Protein AF-A0A5B6VS62-F1 (afdb_monomer_lite)

pLDDT: mean 78.37, std 16.36, range [40.47, 96.06]

Organism: NCBI:txid47621

Structure (mmCIF, N/CA/C/O backbone):
data_AF-A0A5B6VS62-F1
#
_entry.id   AF-A0A5B6VS62-F1
#
loop_
_atom_site.group_PDB
_atom_site.id
_atom_site.type_symbol
_atom_site.label_atom_id
_atom_site.label_alt_id
_atom_site.label_comp_id
_atom_site.label_asym_id
_atom_site.label_entity_id
_atom_site.label_seq_id
_atom_site.pdbx_PDB_ins_code
_atom_site.Cartn_x
_atom_site.Cartn_y
_atom_site.Cartn_z
_atom_site.occupancy
_atom_site.B_iso_or_equiv
_atom_site.auth_seq_id
_atom_site.auth_comp_id
_atom_site.auth_asym_id
_atom_site.auth_atom_id
_atom_site.pdbx_PDB_model_num
ATOM 1 N N . MET A 1 1 ? 77.957 -66.285 1.173 1.00 51.69 1 MET A N 1
ATOM 2 C CA . MET A 1 1 ? 76.691 -66.814 1.727 1.00 51.69 1 MET A CA 1
ATOM 3 C C . MET A 1 1 ? 76.009 -65.748 2.581 1.00 51.69 1 MET A C 1
ATOM 5 O O . MET A 1 1 ? 76.386 -65.641 3.735 1.00 51.69 1 MET A O 1
ATOM 9 N N . LYS A 1 2 ? 75.060 -64.960 2.041 1.00 50.88 2 LYS A N 1
ATOM 10 C CA . LYS A 1 2 ? 73.976 -64.292 2.801 1.00 50.88 2 LYS A CA 1
ATOM 11 C C . LYS A 1 2 ? 72.772 -64.057 1.873 1.00 50.88 2 LYS A C 1
ATOM 13 O O . LYS A 1 2 ? 72.808 -63.200 1.002 1.00 50.88 2 LYS A O 1
ATOM 18 N N . ASN A 1 3 ? 71.777 -64.921 2.064 1.00 47.53 3 ASN A N 1
ATOM 19 C CA . ASN A 1 3 ? 70.374 -64.919 1.641 1.00 47.53 3 ASN A CA 1
ATOM 20 C C . ASN A 1 3 ? 69.872 -63.740 0.789 1.00 47.53 3 ASN A C 1
ATOM 22 O O . ASN A 1 3 ? 69.332 -62.766 1.314 1.00 47.53 3 ASN A O 1
ATOM 26 N N . VAL A 1 4 ? 69.907 -63.914 -0.534 1.00 54.03 4 VAL A N 1
ATOM 27 C CA . VAL A 1 4 ? 68.944 -63.254 -1.422 1.00 54.03 4 VAL A CA 1
ATOM 28 C C . VAL A 1 4 ? 67.602 -63.934 -1.157 1.00 54.03 4 VAL A C 1
ATOM 30 O O . VAL A 1 4 ? 67.451 -65.121 -1.437 1.00 54.03 4 VAL A O 1
ATOM 33 N N . ARG A 1 5 ? 66.643 -63.224 -0.548 1.00 54.22 5 ARG A N 1
ATOM 34 C CA . ARG A 1 5 ? 65.256 -63.702 -0.454 1.00 54.22 5 ARG A CA 1
ATOM 35 C C . ARG A 1 5 ? 64.691 -63.769 -1.871 1.00 54.22 5 ARG A C 1
ATOM 37 O O . ARG A 1 5 ? 64.194 -62.775 -2.390 1.00 54.22 5 ARG A O 1
ATOM 44 N N . ILE A 1 6 ? 64.823 -64.933 -2.498 1.00 59.00 6 ILE A N 1
ATOM 45 C CA . ILE A 1 6 ? 64.128 -65.266 -3.735 1.00 59.00 6 ILE A CA 1
ATOM 46 C C . ILE A 1 6 ? 62.657 -65.384 -3.340 1.00 59.00 6 ILE A C 1
ATOM 48 O O . ILE A 1 6 ? 62.267 -66.326 -2.651 1.00 59.00 6 ILE A O 1
ATOM 52 N N . TRP A 1 7 ? 61.863 -64.371 -3.681 1.00 54.72 7 TRP A N 1
ATOM 53 C CA . TRP A 1 7 ? 60.415 -64.465 -3.546 1.00 54.72 7 TRP A CA 1
ATOM 54 C C . TRP A 1 7 ? 59.925 -65.620 -4.428 1.00 54.72 7 TRP A C 1
ATOM 56 O O . TRP A 1 7 ? 60.415 -65.755 -5.554 1.00 54.72 7 TRP A O 1
ATOM 66 N N . PRO A 1 8 ? 59.010 -66.477 -3.941 1.00 61.97 8 PRO A N 1
ATOM 67 C CA . PRO A 1 8 ? 58.473 -67.553 -4.761 1.00 61.97 8 PRO A CA 1
ATOM 68 C C . PRO A 1 8 ? 57.826 -66.971 -6.029 1.00 61.97 8 PRO A C 1
ATOM 70 O O . PRO A 1 8 ? 57.282 -65.863 -5.975 1.00 61.97 8 PRO A O 1
ATOM 73 N N . PRO A 1 9 ? 57.890 -67.682 -7.170 1.00 60.91 9 PRO A N 1
ATOM 74 C CA . PRO A 1 9 ? 57.260 -67.227 -8.401 1.00 60.91 9 PRO A CA 1
ATOM 75 C C . PRO A 1 9 ? 55.754 -67.092 -8.158 1.00 60.91 9 PRO A C 1
ATOM 77 O O . PRO A 1 9 ? 55.058 -68.087 -7.963 1.00 60.91 9 PRO A O 1
ATOM 80 N N . MET A 1 10 ? 55.267 -65.849 -8.116 1.00 54.47 10 MET A N 1
ATOM 81 C CA . MET A 1 10 ? 53.842 -65.552 -7.980 1.00 54.47 10 MET A CA 1
ATOM 82 C C . MET A 1 10 ? 53.092 -66.235 -9.121 1.00 54.47 10 MET A C 1
ATOM 84 O O . MET A 1 10 ? 53.401 -66.015 -10.295 1.00 54.47 10 MET A O 1
ATOM 88 N N . HIS A 1 11 ? 52.110 -67.069 -8.782 1.00 64.94 11 HIS A N 1
ATOM 89 C CA . HIS A 1 11 ? 51.293 -67.734 -9.786 1.00 64.94 11 HIS A CA 1
ATOM 90 C C . HIS A 1 11 ? 50.494 -66.663 -10.557 1.00 64.94 11 HIS A C 1
ATOM 92 O O . HIS A 1 11 ? 49.966 -65.742 -9.926 1.00 64.94 11 HIS A O 1
ATOM 98 N N . PRO A 1 12 ? 50.348 -66.754 -11.893 1.00 69.25 12 PRO A N 1
ATOM 99 C CA . PRO A 1 12 ? 49.709 -65.711 -12.707 1.00 69.25 12 PRO A CA 1
ATOM 100 C C . PRO A 1 12 ? 48.323 -65.278 -12.199 1.00 69.25 12 PRO A C 1
ATOM 102 O O . PRO A 1 12 ? 47.960 -64.109 -12.283 1.00 69.25 12 PRO A O 1
ATOM 105 N N . TYR A 1 13 ? 47.573 -66.208 -11.600 1.00 66.25 13 TYR A N 1
ATOM 106 C CA . TYR A 1 13 ? 46.269 -65.954 -10.982 1.00 66.25 13 TYR A CA 1
ATOM 107 C C . TYR A 1 13 ? 46.329 -65.005 -9.770 1.00 66.25 13 TYR A C 1
ATOM 109 O O . TYR A 1 13 ? 45.471 -64.136 -9.623 1.00 66.25 13 TYR A O 1
ATOM 117 N N . GLU A 1 14 ? 47.348 -65.124 -8.915 1.00 67.69 14 GLU A N 1
ATOM 118 C CA . GLU A 1 14 ? 47.500 -64.257 -7.740 1.00 67.69 14 GLU A CA 1
ATOM 119 C C . GLU A 1 14 ? 47.875 -62.828 -8.141 1.00 67.69 14 GLU A C 1
ATOM 121 O O . GLU A 1 14 ? 47.347 -61.873 -7.571 1.00 67.69 14 GLU A O 1
ATOM 126 N N . ALA A 1 15 ? 48.712 -62.677 -9.174 1.00 70.25 15 ALA A N 1
ATOM 127 C CA . ALA A 1 15 ? 49.060 -61.376 -9.739 1.00 70.25 15 ALA A CA 1
ATOM 128 C C . ALA A 1 15 ? 47.838 -60.679 -10.364 1.00 70.25 15 ALA A C 1
ATOM 130 O O . ALA A 1 15 ? 47.615 -59.493 -10.123 1.00 70.25 15 ALA A O 1
ATOM 131 N N . VAL A 1 16 ? 46.999 -61.419 -11.100 1.00 70.38 16 VAL A N 1
ATOM 132 C CA . VAL A 1 16 ? 45.746 -60.893 -11.672 1.00 70.38 16 VAL A CA 1
ATOM 133 C C . VAL A 1 16 ? 44.754 -60.503 -10.574 1.00 70.38 16 VAL A C 1
ATOM 135 O O . VAL A 1 16 ? 44.143 -59.439 -10.648 1.00 70.38 16 VAL A O 1
ATOM 138 N N . HIS A 1 17 ? 44.619 -61.307 -9.519 1.00 73.19 17 HIS A N 1
ATOM 139 C CA . HIS A 1 17 ? 43.713 -61.003 -8.412 1.00 73.19 17 HIS A CA 1
ATOM 140 C C . HIS A 1 17 ? 44.191 -59.806 -7.568 1.00 73.19 17 HIS A C 1
ATOM 142 O O . HIS A 1 17 ? 43.382 -58.967 -7.163 1.00 73.19 17 HIS A O 1
ATOM 148 N N . ALA A 1 18 ? 45.501 -59.674 -7.341 1.00 72.88 18 ALA A N 1
ATOM 149 C CA . ALA A 1 18 ? 46.087 -58.500 -6.697 1.00 72.88 18 ALA A CA 1
ATOM 150 C C . ALA A 1 18 ? 45.894 -57.235 -7.551 1.00 72.88 18 ALA A C 1
ATOM 152 O O . ALA A 1 18 ? 45.457 -56.208 -7.030 1.00 72.88 18 ALA A O 1
ATOM 153 N N . ALA A 1 19 ? 46.128 -57.323 -8.864 1.00 71.62 19 ALA A N 1
ATOM 154 C CA . ALA A 1 19 ? 45.876 -56.229 -9.799 1.00 71.62 19 ALA A CA 1
ATOM 155 C C . ALA A 1 19 ? 44.391 -55.827 -9.826 1.00 71.62 19 ALA A C 1
ATOM 157 O O . ALA A 1 19 ? 44.079 -54.638 -9.798 1.00 71.62 19 ALA A O 1
ATOM 158 N N . ALA A 1 20 ? 43.470 -56.796 -9.785 1.00 74.31 20 ALA A N 1
ATOM 159 C CA . ALA A 1 20 ? 42.033 -56.540 -9.718 1.00 74.31 20 ALA A CA 1
ATOM 160 C C . ALA A 1 20 ? 41.630 -55.808 -8.425 1.00 74.31 20 ALA A C 1
ATOM 162 O O . ALA A 1 20 ? 40.855 -54.855 -8.481 1.00 74.31 20 ALA A O 1
ATOM 163 N N . LYS A 1 21 ? 42.195 -56.180 -7.266 1.00 75.81 21 LYS A N 1
ATOM 164 C CA . LYS A 1 21 ? 41.957 -55.465 -5.998 1.00 75.81 21 LYS A CA 1
ATOM 165 C C . LYS A 1 21 ? 42.475 -54.028 -6.036 1.00 75.81 21 LYS A C 1
ATOM 167 O O . LYS A 1 21 ? 41.784 -53.126 -5.572 1.00 75.81 21 LYS A O 1
ATOM 172 N N . VAL A 1 22 ? 43.653 -53.798 -6.618 1.00 71.69 22 VAL A N 1
ATOM 173 C CA . VAL A 1 22 ? 44.210 -52.444 -6.787 1.00 71.69 22 VAL A CA 1
ATOM 174 C C . VAL A 1 22 ? 43.351 -51.614 -7.748 1.00 71.69 22 VAL A C 1
ATOM 176 O O . VAL A 1 22 ? 43.069 -50.450 -7.464 1.00 71.69 22 VAL A O 1
ATOM 179 N N . ALA A 1 23 ? 42.866 -52.203 -8.842 1.00 68.94 23 ALA A N 1
ATOM 180 C CA . ALA A 1 23 ? 41.971 -51.537 -9.787 1.00 68.94 23 ALA A CA 1
ATOM 181 C C . ALA A 1 23 ? 40.612 -51.171 -9.154 1.00 68.94 23 ALA A C 1
ATOM 183 O O . ALA A 1 23 ? 40.138 -50.048 -9.310 1.00 68.94 23 ALA A O 1
ATOM 184 N N . MET A 1 24 ? 40.008 -52.071 -8.370 1.00 68.81 24 MET A N 1
ATOM 185 C CA . MET A 1 24 ? 38.767 -51.772 -7.640 1.00 68.81 24 MET A CA 1
ATOM 186 C C . MET A 1 24 ? 38.978 -50.692 -6.572 1.00 68.81 24 MET A C 1
ATOM 188 O O . MET A 1 24 ? 38.160 -49.784 -6.449 1.00 68.81 24 MET A O 1
ATOM 192 N N . GLN A 1 25 ? 40.095 -50.742 -5.839 1.00 72.88 25 GLN A N 1
ATOM 193 C CA . GLN A 1 25 ? 40.419 -49.749 -4.815 1.00 72.88 25 GLN A CA 1
ATOM 194 C C . GLN A 1 25 ? 40.656 -48.361 -5.427 1.00 72.88 25 GLN A C 1
ATOM 196 O O . GLN A 1 25 ? 40.147 -47.365 -4.920 1.00 72.88 25 GLN A O 1
ATOM 201 N N . THR A 1 26 ? 41.386 -48.284 -6.541 1.00 65.31 26 THR A N 1
ATOM 202 C CA . THR A 1 26 ? 41.626 -47.021 -7.260 1.00 65.31 26 THR A CA 1
ATOM 203 C C . THR A 1 26 ? 40.348 -46.460 -7.886 1.00 65.31 26 THR A C 1
ATOM 205 O O . THR A 1 26 ? 40.155 -45.245 -7.859 1.00 65.31 26 THR A O 1
ATOM 208 N N . CYS A 1 27 ? 39.432 -47.317 -8.350 1.00 66.69 27 CYS A N 1
ATOM 209 C CA . CYS A 1 27 ? 38.105 -46.917 -8.824 1.00 66.69 27 CYS A CA 1
ATOM 210 C C . CYS A 1 27 ? 37.207 -46.390 -7.690 1.00 66.69 27 CYS A C 1
ATOM 212 O O . CYS A 1 27 ? 36.584 -45.342 -7.828 1.00 66.69 27 CYS A O 1
ATOM 214 N N . HIS A 1 28 ? 37.193 -47.047 -6.529 1.00 72.50 28 HIS A N 1
ATOM 215 C CA . HIS A 1 28 ? 36.427 -46.572 -5.375 1.00 72.50 28 HIS A CA 1
ATOM 216 C C . HIS A 1 28 ? 36.956 -45.227 -4.847 1.00 72.50 28 HIS A C 1
ATOM 218 O O . HIS A 1 28 ? 36.179 -44.334 -4.496 1.00 72.50 28 HIS A O 1
ATOM 224 N N . ILE A 1 29 ? 38.282 -45.052 -4.823 1.00 68.81 29 ILE A N 1
ATOM 225 C CA . ILE A 1 29 ? 38.926 -43.794 -4.425 1.00 68.81 29 ILE A CA 1
ATOM 226 C C . ILE A 1 29 ? 38.587 -42.677 -5.422 1.00 68.81 29 ILE A C 1
ATOM 228 O O . ILE A 1 29 ? 38.224 -41.584 -4.990 1.00 68.81 29 ILE A O 1
ATOM 232 N N . SER A 1 30 ? 38.632 -42.933 -6.735 1.00 68.50 30 SER A N 1
ATOM 233 C CA . SER A 1 30 ? 38.306 -41.914 -7.742 1.00 68.50 30 SER A CA 1
ATOM 234 C C . SER A 1 30 ? 36.834 -41.489 -7.692 1.00 68.50 30 SER A C 1
ATOM 236 O O . SER A 1 30 ? 36.551 -40.291 -7.716 1.00 68.50 30 SER A O 1
ATOM 238 N N . SER A 1 31 ? 35.899 -42.429 -7.509 1.00 70.88 31 SER A N 1
ATOM 239 C CA . SER A 1 31 ? 34.480 -42.118 -7.283 1.00 70.88 31 SER A CA 1
ATOM 240 C C . SER A 1 31 ? 34.244 -41.334 -5.986 1.00 70.88 31 SER A C 1
ATOM 242 O O . SER A 1 31 ? 33.442 -40.400 -5.974 1.00 70.88 31 SER A O 1
ATOM 244 N N . SER A 1 32 ? 34.969 -41.654 -4.909 1.00 72.88 32 SER A N 1
ATOM 245 C CA . SER A 1 32 ? 34.856 -40.936 -3.630 1.00 72.88 32 SER A CA 1
ATOM 246 C C . SER A 1 32 ? 35.373 -39.496 -3.729 1.00 72.88 32 SER A C 1
ATOM 248 O O . SER A 1 32 ? 34.742 -38.574 -3.215 1.00 72.88 32 SER A O 1
ATOM 250 N N . ILE A 1 33 ? 36.488 -39.281 -4.436 1.00 74.19 33 ILE A N 1
ATOM 251 C CA . ILE A 1 33 ? 37.045 -37.943 -4.689 1.00 74.19 33 ILE A CA 1
ATOM 252 C C . ILE A 1 33 ? 36.090 -37.120 -5.564 1.00 74.19 33 ILE A C 1
ATOM 254 O O . ILE A 1 33 ? 35.871 -35.938 -5.297 1.00 74.19 33 ILE A O 1
ATOM 258 N N . PHE A 1 34 ? 35.478 -37.745 -6.574 1.00 73.75 34 PHE A N 1
ATOM 259 C CA . PHE A 1 34 ? 34.496 -37.087 -7.433 1.00 73.75 34 PHE A CA 1
ATOM 260 C C . PHE A 1 34 ? 33.258 -36.633 -6.643 1.00 73.75 34 PHE A C 1
ATOM 262 O O . PHE A 1 34 ? 32.846 -35.480 -6.758 1.00 73.75 34 PHE A O 1
ATOM 269 N N . LEU A 1 35 ? 32.712 -37.493 -5.777 1.00 75.44 35 LEU A N 1
ATOM 270 C CA . LEU A 1 35 ? 31.589 -37.146 -4.899 1.00 75.44 35 LEU A CA 1
ATOM 271 C C . LEU A 1 35 ? 31.946 -36.027 -3.910 1.00 75.44 35 LEU A C 1
ATOM 273 O O . LEU A 1 35 ? 31.167 -35.090 -3.748 1.00 75.44 35 LEU A O 1
ATOM 277 N N . ALA A 1 36 ? 33.130 -36.072 -3.295 1.00 82.44 36 ALA A N 1
ATOM 278 C CA . ALA A 1 36 ? 33.589 -35.020 -2.386 1.00 82.44 36 ALA A CA 1
ATOM 279 C C . ALA A 1 36 ? 33.740 -33.660 -3.093 1.00 82.44 36 ALA A C 1
ATOM 281 O O . ALA A 1 36 ? 33.367 -32.627 -2.536 1.00 82.44 36 ALA A O 1
ATOM 282 N N . SER A 1 37 ? 34.226 -33.656 -4.339 1.00 81.44 37 SER A N 1
ATOM 283 C CA . SER A 1 37 ? 34.321 -32.446 -5.164 1.00 81.44 37 SER A CA 1
ATOM 284 C C . SER A 1 37 ? 32.941 -31.876 -5.514 1.00 81.44 37 SER A C 1
ATOM 286 O O . SER A 1 37 ? 32.736 -30.669 -5.383 1.00 81.44 37 SER A O 1
ATOM 288 N N . GLN A 1 38 ? 31.976 -32.731 -5.872 1.00 81.69 38 GLN A N 1
ATOM 289 C CA . GLN A 1 38 ? 30.592 -32.318 -6.137 1.00 81.69 38 GLN A CA 1
ATOM 290 C C . GLN A 1 38 ? 29.921 -31.727 -4.890 1.00 81.69 38 GLN A C 1
ATOM 292 O O . GLN A 1 38 ? 29.288 -30.678 -4.971 1.00 81.69 38 GLN A O 1
ATOM 297 N N . ILE A 1 39 ? 30.110 -32.340 -3.717 1.00 78.31 39 ILE A N 1
ATOM 298 C CA . ILE A 1 39 ? 29.582 -31.818 -2.447 1.00 78.31 39 ILE A CA 1
ATOM 299 C C . ILE A 1 39 ? 30.193 -30.451 -2.130 1.00 78.31 39 ILE A C 1
ATOM 301 O O . ILE A 1 39 ? 29.460 -29.524 -1.793 1.00 78.31 39 ILE A O 1
ATOM 305 N N . LEU A 1 40 ? 31.511 -30.294 -2.298 1.00 83.50 40 LEU A N 1
ATOM 306 C CA . LEU A 1 40 ? 32.178 -29.012 -2.076 1.00 83.50 40 LEU A CA 1
ATOM 307 C C . LEU A 1 40 ? 31.646 -27.931 -3.032 1.00 83.50 40 LEU A C 1
ATOM 309 O O . LEU A 1 40 ? 31.380 -26.813 -2.595 1.00 83.50 40 LEU A O 1
ATOM 313 N N . GLN A 1 41 ? 31.417 -28.264 -4.308 1.00 82.88 41 GLN A N 1
ATOM 314 C CA . GLN A 1 41 ? 30.804 -27.344 -5.271 1.00 82.88 41 GLN A CA 1
ATOM 315 C C . GLN A 1 41 ? 29.366 -26.960 -4.891 1.00 82.88 41 GLN A C 1
ATOM 317 O O . GLN A 1 41 ? 29.022 -25.780 -4.953 1.00 82.88 41 GLN A O 1
ATOM 322 N N . ILE A 1 42 ? 28.543 -27.913 -4.443 1.00 77.62 42 ILE A N 1
ATOM 323 C CA . ILE A 1 42 ? 27.167 -27.653 -3.989 1.00 77.62 42 ILE A CA 1
ATOM 324 C C . ILE A 1 42 ? 27.165 -26.768 -2.736 1.00 77.62 42 ILE A C 1
ATOM 326 O O . ILE A 1 42 ? 26.379 -25.824 -2.653 1.00 77.62 42 ILE A O 1
ATOM 330 N N . SER A 1 43 ? 28.062 -27.018 -1.778 1.00 81.69 43 SER A N 1
ATOM 331 C CA . SER A 1 43 ? 28.194 -26.191 -0.574 1.00 81.69 43 SER A CA 1
ATOM 332 C C . SER A 1 43 ? 28.647 -24.767 -0.898 1.00 81.69 43 SER A C 1
ATOM 334 O O . SER A 1 43 ? 28.096 -23.820 -0.340 1.00 81.69 43 SER A O 1
ATOM 336 N N . ILE A 1 44 ? 29.591 -24.592 -1.830 1.00 81.38 44 ILE A N 1
ATOM 337 C CA . ILE A 1 44 ? 30.017 -23.266 -2.304 1.00 81.38 44 ILE A CA 1
ATOM 338 C C . ILE A 1 44 ? 28.854 -22.550 -2.997 1.00 81.38 44 ILE A C 1
ATOM 340 O O . ILE A 1 44 ? 28.603 -21.381 -2.714 1.00 81.38 44 ILE A O 1
ATOM 344 N N . PHE A 1 45 ? 28.102 -23.243 -3.853 1.00 85.94 45 PHE A N 1
ATOM 345 C CA . PHE A 1 45 ? 26.938 -22.670 -4.527 1.00 85.94 45 PHE A CA 1
ATOM 346 C C . PHE A 1 45 ? 25.849 -22.243 -3.533 1.00 85.94 45 PHE A C 1
ATOM 348 O O . PHE A 1 45 ? 25.318 -21.140 -3.637 1.00 85.94 45 PHE A O 1
ATOM 355 N N . PHE A 1 46 ? 25.563 -23.067 -2.522 1.00 84.25 46 PHE A N 1
ATOM 356 C CA . PHE A 1 46 ? 24.603 -22.735 -1.469 1.00 84.25 46 PHE A CA 1
ATOM 357 C C . PHE A 1 46 ? 25.072 -21.551 -0.610 1.00 84.25 46 PHE A C 1
ATOM 359 O O . PHE A 1 46 ? 24.277 -20.675 -0.276 1.00 84.25 46 PHE A O 1
ATOM 366 N N . PHE A 1 47 ? 26.370 -21.472 -0.303 1.00 82.06 47 PHE A N 1
ATOM 367 C CA . PHE A 1 47 ? 26.948 -20.344 0.426 1.00 82.06 47 PHE A CA 1
ATOM 368 C C . PHE A 1 47 ? 26.885 -19.041 -0.386 1.00 82.06 47 PHE A C 1
ATOM 370 O O . PHE A 1 47 ? 26.497 -18.004 0.149 1.00 82.06 47 PHE A O 1
ATOM 377 N N . LEU A 1 48 ? 27.175 -19.094 -1.692 1.00 75.75 48 LEU A N 1
ATOM 378 C CA . LEU A 1 48 ? 27.029 -17.951 -2.599 1.00 75.75 48 LEU A CA 1
ATOM 379 C C . LEU A 1 48 ? 25.562 -17.515 -2.748 1.00 75.75 48 LEU A C 1
ATOM 381 O O . LEU A 1 48 ? 25.284 -16.317 -2.749 1.00 75.75 48 LEU A O 1
ATOM 385 N N . LEU A 1 49 ? 24.611 -18.457 -2.800 1.00 74.25 49 LEU A N 1
ATOM 386 C CA . LEU A 1 49 ? 23.172 -18.157 -2.791 1.00 74.25 49 LEU A CA 1
ATOM 387 C C . LEU A 1 49 ? 22.716 -17.499 -1.478 1.00 74.25 49 LEU A C 1
ATOM 389 O O . LEU A 1 49 ? 21.905 -16.566 -1.499 1.00 74.25 49 LEU A O 1
ATOM 393 N N . LEU A 1 50 ? 23.248 -17.946 -0.338 1.00 72.69 50 LEU A N 1
ATOM 394 C CA . LEU A 1 50 ? 22.955 -17.359 0.970 1.00 72.69 50 LEU A CA 1
ATOM 395 C C . LEU A 1 50 ? 23.519 -15.932 1.078 1.00 72.69 50 LEU A C 1
ATOM 397 O O . LEU A 1 50 ? 22.819 -15.024 1.533 1.00 72.69 50 LEU A O 1
ATOM 401 N N . GLN A 1 51 ? 24.742 -15.702 0.587 1.00 76.00 51 GLN A N 1
ATOM 402 C CA . GLN A 1 51 ? 25.337 -14.364 0.523 1.00 76.00 51 GLN A CA 1
ATOM 403 C C . GLN A 1 51 ? 24.588 -13.433 -0.442 1.00 76.00 51 GLN A C 1
ATOM 405 O O . GLN A 1 51 ? 24.359 -12.274 -0.100 1.00 76.00 51 GLN A O 1
ATOM 410 N N . ALA A 1 52 ? 24.128 -13.928 -1.597 1.00 67.50 52 ALA A N 1
ATOM 411 C CA . ALA A 1 52 ? 23.310 -13.150 -2.530 1.00 67.50 52 ALA A CA 1
ATOM 412 C C . ALA A 1 52 ? 21.968 -12.724 -1.908 1.00 67.50 52 ALA A C 1
ATOM 414 O O . ALA A 1 52 ? 21.548 -11.579 -2.063 1.00 67.50 52 ALA A O 1
ATOM 415 N N . SER A 1 53 ? 21.332 -13.610 -1.136 1.00 61.66 53 SER A N 1
ATOM 416 C CA . SER A 1 53 ? 20.081 -13.311 -0.422 1.00 61.66 53 SER A CA 1
ATOM 417 C C . SER A 1 53 ? 20.279 -12.242 0.661 1.00 61.66 53 SER A C 1
ATOM 419 O O . SER A 1 53 ? 19.459 -11.334 0.799 1.00 61.66 53 SER A O 1
ATOM 421 N N . SER A 1 54 ? 21.400 -12.293 1.388 1.00 61.56 54 SER A N 1
ATOM 422 C CA . SER A 1 54 ? 21.761 -11.267 2.375 1.00 61.56 54 SER A CA 1
ATOM 423 C C . SER A 1 54 ? 22.090 -9.917 1.727 1.00 61.56 54 SER A C 1
ATOM 425 O O . SER A 1 54 ? 21.759 -8.874 2.289 1.00 61.56 54 SER A O 1
ATOM 427 N N . LEU A 1 55 ? 22.709 -9.915 0.541 1.00 53.00 55 LEU A N 1
ATOM 428 C CA . LEU A 1 55 ? 23.016 -8.692 -0.204 1.00 53.00 55 LEU A CA 1
ATOM 429 C C . LEU A 1 55 ? 21.736 -8.014 -0.721 1.00 53.00 55 LEU A C 1
ATOM 431 O O . LEU A 1 55 ? 21.616 -6.793 -0.659 1.00 53.00 55 LEU A O 1
ATOM 435 N N . VAL A 1 56 ? 20.749 -8.804 -1.161 1.00 56.16 56 VAL A N 1
ATOM 436 C CA . VAL A 1 56 ? 19.412 -8.316 -1.549 1.00 56.16 56 VAL A CA 1
ATOM 437 C C . VAL A 1 56 ? 18.672 -7.729 -0.338 1.00 56.16 56 VAL A C 1
ATOM 439 O O . VAL A 1 56 ? 18.035 -6.682 -0.457 1.00 56.16 56 VAL A O 1
ATOM 442 N N . ALA A 1 57 ? 18.800 -8.345 0.843 1.00 51.25 57 ALA A N 1
ATOM 443 C CA . ALA A 1 57 ? 18.220 -7.824 2.081 1.00 51.25 57 ALA A CA 1
ATOM 444 C C . ALA A 1 57 ? 18.857 -6.486 2.509 1.00 51.25 57 ALA A C 1
ATOM 446 O O . ALA A 1 57 ? 18.128 -5.546 2.832 1.00 51.25 57 ALA A O 1
ATOM 447 N N . GLN A 1 58 ? 20.186 -6.356 2.435 1.00 46.47 58 GLN A N 1
ATOM 448 C CA . GLN A 1 58 ? 20.894 -5.112 2.765 1.00 46.47 58 GLN A CA 1
ATOM 449 C C . GLN A 1 58 ? 20.594 -3.992 1.754 1.00 46.47 58 GLN A C 1
ATOM 451 O O . GLN A 1 58 ? 20.290 -2.868 2.151 1.00 46.47 58 GLN A O 1
ATOM 456 N N . ALA A 1 59 ? 20.554 -4.313 0.456 1.00 45.91 59 ALA A N 1
ATOM 457 C CA . ALA A 1 59 ? 20.156 -3.364 -0.582 1.00 45.91 59 ALA A CA 1
ATOM 458 C C . ALA A 1 59 ? 18.717 -2.848 -0.381 1.00 45.91 59 ALA A C 1
ATOM 460 O O . ALA A 1 59 ? 18.437 -1.686 -0.671 1.00 45.91 59 ALA A O 1
ATOM 461 N N . SER A 1 60 ? 17.806 -3.667 0.166 1.00 50.84 60 SER A N 1
ATOM 462 C CA . SER A 1 60 ? 16.444 -3.224 0.499 1.00 50.84 60 SER A CA 1
ATOM 463 C C . SER A 1 60 ? 16.412 -2.183 1.631 1.00 50.84 60 SER A C 1
ATOM 465 O O . SER A 1 60 ? 15.650 -1.219 1.550 1.00 50.84 60 SER A O 1
ATOM 467 N N . ALA A 1 61 ? 17.279 -2.320 2.641 1.00 40.72 61 ALA A N 1
ATOM 468 C CA . ALA A 1 61 ? 17.380 -1.385 3.763 1.00 40.72 61 ALA A CA 1
ATOM 469 C C . ALA A 1 61 ? 18.020 -0.046 3.344 1.00 40.72 61 ALA A C 1
ATOM 471 O O . ALA A 1 61 ? 17.552 1.028 3.739 1.00 40.72 61 ALA A O 1
ATOM 472 N N . ASP A 1 62 ? 19.021 -0.093 2.462 1.00 43.69 62 ASP A N 1
ATOM 473 C CA . ASP A 1 62 ? 19.672 1.105 1.925 1.00 43.69 62 ASP A CA 1
ATOM 474 C C . ASP A 1 62 ? 18.773 1.835 0.903 1.00 43.69 62 ASP A C 1
ATOM 476 O O . ASP A 1 62 ? 18.695 3.066 0.905 1.00 43.69 62 ASP A O 1
ATOM 480 N N . CYS A 1 63 ? 17.984 1.112 0.095 1.00 43.38 63 CYS A N 1
ATOM 481 C CA . CYS A 1 63 ? 16.988 1.715 -0.801 1.00 43.38 63 CYS A CA 1
ATOM 482 C C . CYS A 1 63 ? 15.835 2.401 -0.053 1.00 43.38 63 CYS A C 1
ATOM 484 O O . CYS A 1 63 ? 15.368 3.450 -0.502 1.00 43.38 63 CYS A O 1
ATOM 486 N N . CYS A 1 64 ? 15.390 1.866 1.088 1.00 44.28 64 CYS A N 1
ATOM 487 C CA . CYS A 1 64 ? 14.386 2.529 1.928 1.00 44.28 64 CYS A CA 1
ATOM 488 C C . CYS A 1 64 ? 14.888 3.878 2.472 1.00 44.28 64 CYS A C 1
ATOM 490 O O . CYS A 1 64 ? 14.114 4.829 2.567 1.00 44.28 64 CYS A O 1
ATOM 492 N N . SER A 1 65 ? 16.191 3.986 2.742 1.00 40.94 65 SER A N 1
ATOM 493 C CA . SER A 1 65 ? 16.845 5.225 3.185 1.00 40.94 65 SER A CA 1
ATOM 494 C C . SER A 1 65 ? 17.044 6.230 2.037 1.00 40.94 65 SER A C 1
ATOM 496 O O . SER A 1 65 ? 16.934 7.442 2.229 1.00 40.94 65 SER A O 1
ATOM 498 N N . LEU A 1 66 ? 17.302 5.73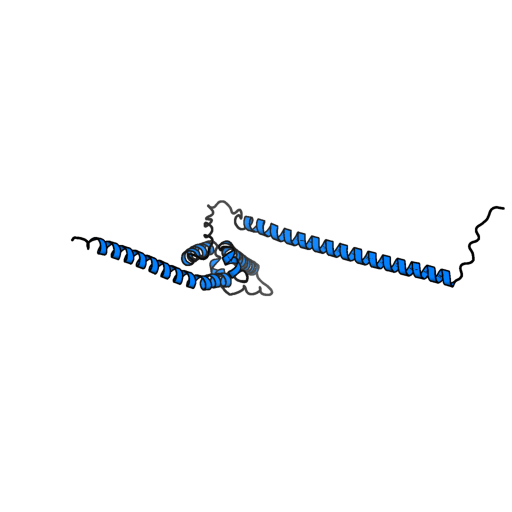2 0.822 1.00 45.34 66 LEU A N 1
ATOM 499 C CA . LEU A 1 66 ? 17.613 6.542 -0.363 1.00 45.34 66 LEU A CA 1
ATOM 500 C C . LEU A 1 66 ? 16.382 7.011 -1.156 1.00 45.34 66 LEU A C 1
ATOM 502 O O . LEU A 1 66 ? 16.454 8.038 -1.827 1.00 45.34 66 LEU A O 1
ATOM 506 N N . LEU A 1 67 ? 15.233 6.332 -1.070 1.00 50.34 67 LEU A N 1
ATOM 507 C CA . LEU A 1 67 ? 14.004 6.770 -1.754 1.00 50.34 67 LEU A CA 1
ATOM 508 C C . LEU A 1 67 ? 13.345 8.009 -1.122 1.00 50.34 67 LEU A C 1
ATOM 510 O O . LEU A 1 67 ? 12.461 8.598 -1.744 1.00 50.34 67 LEU A O 1
ATOM 514 N N . ILE A 1 68 ? 13.787 8.417 0.072 1.00 50.03 68 ILE A N 1
ATOM 515 C CA . ILE A 1 68 ? 13.322 9.630 0.759 1.00 50.03 68 ILE A CA 1
ATOM 516 C C . ILE A 1 68 ? 14.260 10.822 0.489 1.00 50.03 68 ILE A C 1
ATOM 518 O O . ILE A 1 68 ? 13.807 11.963 0.500 1.00 50.03 68 ILE A O 1
ATOM 522 N N . ASN A 1 69 ? 15.539 10.586 0.168 1.00 40.47 69 ASN A N 1
ATOM 523 C CA . ASN A 1 69 ? 16.550 11.642 0.050 1.00 40.47 69 ASN A CA 1
ATOM 524 C C . ASN A 1 69 ? 17.288 11.596 -1.297 1.00 40.47 69 ASN A C 1
ATOM 526 O O . ASN A 1 69 ? 18.450 11.206 -1.381 1.00 40.47 69 ASN A O 1
ATOM 530 N N . THR A 1 70 ? 16.639 12.055 -2.367 1.00 44.34 70 THR A N 1
ATOM 531 C CA . THR A 1 70 ? 17.365 12.537 -3.553 1.00 44.34 70 THR A CA 1
ATOM 532 C C . THR A 1 70 ? 17.864 13.961 -3.286 1.00 44.34 70 THR A C 1
ATOM 534 O O . THR A 1 70 ? 17.035 14.805 -2.934 1.00 44.34 70 THR A O 1
ATOM 537 N N . PRO A 1 71 ? 19.151 14.297 -3.493 1.00 45.62 71 PRO A N 1
ATOM 538 C CA . PRO A 1 71 ? 19.600 15.678 -3.402 1.00 45.62 71 PRO A CA 1
ATOM 539 C C . PRO A 1 71 ? 19.109 16.429 -4.645 1.00 45.62 71 PRO A C 1
ATOM 541 O O . PRO A 1 71 ? 19.688 16.330 -5.723 1.00 45.62 71 PRO A O 1
ATOM 544 N N . THR A 1 72 ? 18.003 17.157 -4.506 1.00 43.25 72 THR A N 1
ATOM 545 C CA . THR A 1 72 ? 17.577 18.172 -5.476 1.00 43.25 72 THR A CA 1
ATOM 546 C C . THR A 1 72 ? 17.814 19.544 -4.859 1.00 43.25 72 THR A C 1
ATOM 548 O O . THR A 1 72 ? 17.535 19.761 -3.683 1.00 43.25 72 THR A O 1
ATOM 551 N N . ILE A 1 73 ? 18.389 20.426 -5.675 1.00 48.25 73 ILE A N 1
ATOM 552 C CA . ILE A 1 73 ? 18.747 21.826 -5.420 1.00 48.25 73 ILE A CA 1
ATOM 553 C C . ILE A 1 73 ? 17.727 22.515 -4.502 1.00 48.25 73 ILE A C 1
ATOM 555 O O . ILE A 1 73 ? 16.520 22.386 -4.708 1.00 48.25 73 ILE A O 1
ATOM 559 N N . ALA A 1 74 ? 18.247 23.243 -3.506 1.00 45.22 74 ALA A N 1
ATOM 560 C CA . ALA A 1 74 ? 17.518 23.928 -2.443 1.00 45.22 74 ALA A CA 1
ATOM 561 C C . ALA A 1 74 ? 16.295 24.715 -2.951 1.00 45.22 74 ALA A C 1
ATOM 563 O O . ALA A 1 74 ? 16.365 25.883 -3.316 1.00 45.22 74 ALA A O 1
ATOM 564 N N . SER A 1 75 ? 15.154 24.047 -2.915 1.00 45.78 75 SER A N 1
ATOM 565 C CA . SER A 1 75 ? 13.833 24.625 -2.731 1.00 45.78 75 SER A CA 1
ATOM 566 C C . SER A 1 75 ? 13.315 23.944 -1.474 1.00 45.78 75 SER A C 1
ATOM 568 O O . SER A 1 75 ? 13.573 22.756 -1.288 1.00 45.78 75 SER A O 1
ATOM 570 N N . SER A 1 76 ? 12.697 24.686 -0.559 1.00 53.06 76 SER A N 1
ATOM 571 C CA . SER A 1 76 ? 12.145 24.138 0.683 1.00 53.06 76 SER A CA 1
ATOM 572 C C . SER A 1 76 ? 11.289 22.911 0.362 1.00 53.06 76 SER A C 1
ATOM 574 O O . SER A 1 76 ? 10.169 23.045 -0.138 1.00 53.06 76 SER A O 1
ATOM 576 N N . SER A 1 77 ? 11.850 21.722 0.567 1.00 61.53 77 SER A N 1
ATOM 577 C CA . SER A 1 77 ? 11.255 20.463 0.156 1.00 61.53 77 SER A CA 1
ATOM 578 C C . SER A 1 77 ? 10.087 20.183 1.084 1.00 61.53 77 SER A C 1
ATOM 580 O O . SER A 1 77 ? 10.249 19.816 2.246 1.00 61.53 77 SER A O 1
ATOM 582 N N . PHE A 1 78 ? 8.877 20.399 0.574 1.00 63.66 78 PHE A N 1
ATOM 583 C CA . PHE A 1 78 ? 7.673 19.947 1.244 1.00 63.66 78 PHE A CA 1
ATOM 584 C C . PHE A 1 78 ? 7.700 18.416 1.265 1.00 63.66 78 PHE A C 1
ATOM 586 O O . PHE A 1 78 ? 7.418 17.769 0.259 1.00 63.66 78 PHE A O 1
ATOM 593 N N . SER A 1 79 ? 8.096 17.846 2.402 1.00 68.69 79 SER A N 1
ATOM 594 C CA . SER A 1 79 ? 7.993 16.417 2.674 1.00 68.69 79 SER A CA 1
ATOM 595 C C . SER A 1 79 ? 6.753 16.200 3.541 1.00 68.69 79 SER A C 1
ATOM 597 O O . SER A 1 79 ? 6.761 16.583 4.716 1.00 68.69 79 SER A O 1
ATOM 599 N N . PRO A 1 80 ? 5.653 15.660 2.984 1.00 73.00 80 PRO A N 1
ATOM 600 C CA . PRO A 1 80 ? 4.478 15.324 3.772 1.00 73.00 80 PRO A CA 1
ATOM 601 C C . PRO A 1 80 ? 4.878 14.363 4.891 1.00 73.00 80 PRO A C 1
ATOM 603 O O . PRO A 1 80 ? 5.561 13.367 4.642 1.00 73.00 80 PRO A O 1
ATOM 606 N N . ALA A 1 81 ? 4.427 14.635 6.117 1.0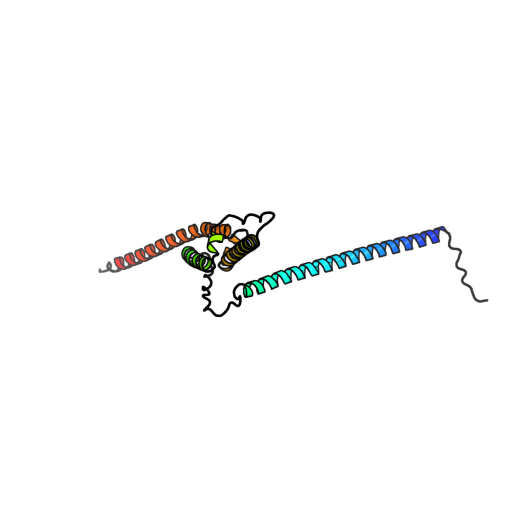0 79.94 81 ALA A N 1
ATOM 607 C CA . ALA A 1 81 ? 4.614 13.701 7.220 1.00 79.94 81 ALA A CA 1
ATOM 608 C C . ALA A 1 81 ? 4.048 12.323 6.842 1.00 79.94 81 ALA A C 1
ATOM 610 O O . ALA A 1 81 ? 2.989 12.231 6.210 1.00 79.94 81 ALA A O 1
ATOM 611 N N . ALA A 1 82 ? 4.761 11.263 7.228 1.00 80.81 82 ALA A N 1
ATOM 612 C CA . ALA A 1 82 ? 4.325 9.901 6.962 1.00 80.81 82 ALA A CA 1
ATOM 613 C C . ALA A 1 82 ? 2.906 9.669 7.525 1.00 80.81 82 ALA A C 1
ATOM 615 O O . ALA A 1 82 ? 2.576 10.191 8.599 1.00 80.81 82 ALA A O 1
ATOM 616 N N . PRO A 1 83 ? 2.051 8.901 6.826 1.00 84.38 83 PRO A N 1
ATOM 617 C CA . PRO A 1 83 ? 0.732 8.564 7.333 1.00 84.38 83 PRO A CA 1
ATOM 618 C C . PRO A 1 83 ? 0.866 7.804 8.655 1.00 84.38 83 PRO A C 1
ATOM 620 O O . PRO A 1 83 ? 1.825 7.053 8.842 1.00 84.38 83 PRO A O 1
ATOM 623 N N . PRO A 1 84 ? -0.104 7.939 9.571 1.00 88.31 84 PRO A N 1
ATOM 624 C CA . PRO A 1 84 ? -0.135 7.084 10.745 1.00 88.31 84 PRO A CA 1
ATOM 625 C C . PRO A 1 84 ? -0.280 5.617 10.329 1.00 88.31 84 PRO A C 1
ATOM 627 O O . PRO A 1 84 ? -0.955 5.302 9.346 1.00 88.31 84 PRO A O 1
ATOM 630 N N . VAL A 1 85 ? 0.308 4.718 11.114 1.00 93.81 85 VAL A N 1
ATOM 631 C CA . VAL A 1 85 ? 0.175 3.272 10.912 1.00 93.81 85 VAL A CA 1
ATOM 632 C C . VAL A 1 85 ? -1.253 2.836 11.247 1.00 93.81 85 VAL A C 1
ATOM 634 O O . VAL A 1 85 ? -1.764 3.126 12.328 1.00 93.81 85 VAL A O 1
ATOM 637 N N . PHE A 1 86 ? -1.903 2.121 10.331 1.00 94.12 86 PHE A N 1
ATOM 638 C CA . PHE A 1 86 ? -3.213 1.524 10.553 1.00 94.12 86 PHE A CA 1
ATOM 639 C C . PHE A 1 86 ? -3.084 0.269 11.410 1.00 94.12 86 PHE A C 1
ATOM 641 O O . PHE A 1 86 ? -2.382 -0.676 11.051 1.00 94.12 86 PHE A O 1
ATOM 648 N N . ASN A 1 87 ? -3.795 0.242 12.530 1.00 92.06 87 ASN A N 1
ATOM 649 C CA . ASN A 1 87 ? -3.807 -0.870 13.478 1.00 92.06 87 ASN A CA 1
ATOM 650 C C . ASN A 1 87 ? -5.142 -1.636 13.502 1.00 92.06 87 ASN A C 1
ATOM 652 O O . ASN A 1 87 ? -5.275 -2.581 14.273 1.00 92.06 87 ASN A O 1
ATOM 656 N N . GLY A 1 88 ? -6.101 -1.259 12.653 1.00 88.19 88 GLY A N 1
ATOM 657 C CA . GLY A 1 88 ? -7.414 -1.902 12.543 1.00 88.19 88 GLY A CA 1
ATOM 658 C C . GLY A 1 88 ? -8.565 -1.018 13.011 1.00 88.19 88 GLY A C 1
ATOM 659 O O . GLY A 1 88 ? -9.714 -1.325 12.710 1.00 88.19 88 GLY A O 1
ATOM 660 N N . GLU A 1 89 ? -8.268 0.099 13.678 1.00 86.81 89 GLU A N 1
ATOM 661 C CA . GLU A 1 89 ? -9.262 1.077 14.121 1.00 86.81 89 GLU A CA 1
ATOM 662 C C . GLU A 1 89 ? -9.179 2.376 13.319 1.00 86.81 89 GLU A C 1
ATOM 664 O O . GLU A 1 89 ? -8.113 2.772 12.840 1.00 86.81 89 GLU A O 1
ATOM 669 N N . GLY A 1 90 ? -10.312 3.069 13.171 1.00 88.06 90 GLY A N 1
ATOM 670 C CA . GLY A 1 90 ? -10.317 4.399 12.564 1.00 88.06 90 GLY A CA 1
ATOM 671 C C . GLY A 1 90 ? -9.983 4.372 11.073 1.00 88.06 90 GLY A C 1
ATOM 672 O O . GLY A 1 90 ? -9.355 5.302 10.560 1.00 88.06 90 GLY A O 1
ATOM 673 N N . LEU A 1 91 ? -10.427 3.326 10.363 1.00 90.00 91 LEU A N 1
ATOM 674 C CA . LEU A 1 91 ? -10.171 3.126 8.932 1.00 90.00 91 LEU A CA 1
ATOM 675 C C . LEU A 1 91 ? -10.460 4.390 8.102 1.00 90.00 91 LEU A C 1
ATOM 677 O O . LEU A 1 91 ? -9.697 4.719 7.202 1.00 90.00 91 LEU A O 1
ATOM 681 N N . HIS A 1 92 ? -11.534 5.119 8.414 1.00 88.69 92 HIS A N 1
ATOM 682 C CA . HIS A 1 92 ? -11.909 6.350 7.714 1.00 88.69 92 HIS A CA 1
ATOM 683 C C . HIS A 1 92 ? -10.863 7.473 7.865 1.00 88.69 92 HIS A C 1
ATOM 685 O O . HIS A 1 92 ? -10.540 8.140 6.884 1.00 88.69 92 HIS A O 1
ATOM 691 N N . ILE A 1 93 ? -10.282 7.649 9.058 1.00 90.81 93 ILE A N 1
ATOM 692 C CA . ILE A 1 93 ? -9.218 8.635 9.313 1.00 90.81 93 ILE A CA 1
ATOM 693 C C . ILE A 1 93 ? -7.955 8.227 8.562 1.00 90.81 93 ILE A C 1
ATOM 695 O O . ILE A 1 93 ? -7.340 9.052 7.883 1.00 90.81 93 ILE A O 1
ATOM 699 N N . TRP A 1 94 ? -7.576 6.951 8.674 1.00 94.00 94 TRP A N 1
ATOM 700 C CA . TRP A 1 94 ? -6.398 6.430 7.993 1.00 94.00 94 TRP A CA 1
ATOM 701 C C . TRP A 1 94 ? -6.523 6.567 6.474 1.00 94.00 94 TRP A C 1
ATOM 703 O O . TRP A 1 94 ? -5.610 7.084 5.840 1.00 94.00 94 TRP A O 1
ATOM 713 N N . GLN A 1 95 ? -7.671 6.201 5.895 1.00 93.19 95 GLN A N 1
ATOM 714 C CA . GLN A 1 95 ? -7.925 6.319 4.458 1.00 93.19 95 GLN A CA 1
ATOM 715 C C . GLN A 1 95 ? -7.749 7.749 3.955 1.00 93.19 95 GLN A C 1
ATOM 717 O O . GLN A 1 95 ? -7.117 7.945 2.920 1.00 93.19 95 GLN A O 1
ATOM 722 N N . VAL A 1 96 ? -8.281 8.743 4.673 1.00 92.94 96 VAL A N 1
ATOM 723 C CA . VAL A 1 96 ? -8.134 10.154 4.293 1.00 92.94 96 VAL A CA 1
ATOM 724 C C . VAL A 1 96 ? -6.663 10.566 4.334 1.00 92.94 96 VAL A C 1
ATOM 726 O O . VAL A 1 96 ? -6.153 11.080 3.342 1.00 92.94 96 VAL A O 1
ATOM 729 N N . LYS A 1 97 ? -5.952 10.287 5.434 1.00 93.31 97 LYS A N 1
ATOM 730 C CA . LYS A 1 97 ? -4.532 10.653 5.578 1.00 93.31 97 LYS A CA 1
ATOM 731 C C . LYS A 1 97 ? -3.647 9.962 4.541 1.00 93.31 97 LYS A C 1
ATOM 733 O O . LYS A 1 97 ? -2.816 10.609 3.910 1.00 93.31 97 LYS A O 1
ATOM 738 N N . MET A 1 98 ? -3.851 8.664 4.342 1.00 94.94 98 MET A N 1
ATOM 739 C CA . MET A 1 98 ? -3.082 7.861 3.401 1.00 94.94 98 MET A CA 1
ATOM 740 C C . MET A 1 98 ? -3.349 8.270 1.950 1.00 94.94 98 MET A C 1
ATOM 742 O O . MET A 1 98 ? -2.415 8.401 1.162 1.00 94.94 98 MET A O 1
ATOM 746 N N . ARG A 1 99 ? -4.608 8.556 1.596 1.00 94.44 99 ARG A N 1
ATOM 747 C CA . ARG A 1 99 ? -4.952 9.096 0.277 1.00 94.44 99 ARG A CA 1
ATOM 748 C C . ARG A 1 99 ? -4.245 10.425 0.022 1.00 94.44 99 ARG A C 1
ATOM 750 O O . ARG A 1 99 ? -3.607 10.562 -1.017 1.00 94.44 99 ARG A O 1
ATOM 757 N N . THR A 1 100 ? -4.310 11.367 0.964 1.00 94.06 100 THR A N 1
ATOM 758 C CA . THR A 1 100 ? -3.634 12.668 0.841 1.00 94.06 100 THR A CA 1
ATOM 759 C C . THR A 1 100 ? -2.124 12.503 0.670 1.00 94.06 100 THR A C 1
ATOM 761 O O . THR A 1 100 ? -1.526 13.153 -0.185 1.00 94.06 100 THR A O 1
ATOM 764 N N . TYR A 1 101 ? -1.510 11.589 1.425 1.00 93.25 101 TYR A N 1
ATOM 765 C CA . TYR A 1 101 ? -0.090 11.272 1.296 1.00 93.25 101 TYR A CA 1
ATOM 766 C C . TYR A 1 101 ? 0.253 10.728 -0.098 1.00 93.25 101 TYR A C 1
ATOM 768 O O . TYR A 1 101 ? 1.129 11.257 -0.774 1.00 93.25 101 TYR A O 1
ATOM 776 N N . LEU A 1 102 ? -0.487 9.728 -0.585 1.00 93.88 102 LEU A N 1
ATOM 777 C CA . LEU A 1 102 ? -0.289 9.171 -1.926 1.00 93.88 102 LEU A CA 1
ATOM 778 C C . LEU A 1 102 ? -0.508 10.213 -3.034 1.00 93.88 102 LEU A C 1
ATOM 780 O O . LEU A 1 102 ? 0.191 10.182 -4.046 1.00 93.88 102 LEU A O 1
ATOM 784 N N . GLN A 1 103 ? -1.455 11.139 -2.862 1.00 93.69 103 GLN A N 1
ATOM 785 C CA . GLN A 1 103 ? -1.680 12.241 -3.802 1.00 93.69 103 GLN A CA 1
ATOM 786 C C . GLN A 1 103 ? -0.497 13.212 -3.836 1.00 93.69 103 GLN A C 1
ATOM 788 O O . GLN A 1 103 ? -0.069 13.584 -4.925 1.00 93.69 103 GLN A O 1
ATOM 793 N N . ALA A 1 104 ? 0.088 13.553 -2.683 1.00 91.69 104 ALA A N 1
ATOM 794 C CA . ALA A 1 104 ? 1.262 14.426 -2.614 1.00 91.69 104 ALA A CA 1
ATOM 795 C C . ALA A 1 104 ? 2.476 13.860 -3.380 1.00 91.69 104 ALA A C 1
ATOM 797 O O . ALA A 1 104 ? 3.281 14.621 -3.910 1.00 91.69 104 ALA A O 1
ATOM 798 N N . PHE A 1 105 ? 2.574 12.532 -3.501 1.00 90.00 105 PHE A N 1
ATOM 799 C CA . PHE A 1 105 ? 3.619 11.848 -4.270 1.00 90.00 105 PHE A CA 1
ATOM 800 C C . PHE A 1 105 ? 3.193 11.422 -5.687 1.00 90.00 105 PHE A C 1
ATOM 802 O O . PHE A 1 105 ? 3.937 10.704 -6.357 1.00 90.00 105 PHE A O 1
ATOM 809 N N . ASN A 1 106 ? 2.020 11.848 -6.176 1.00 91.62 106 ASN A N 1
ATOM 810 C CA . ASN A 1 106 ? 1.461 11.438 -7.475 1.00 91.62 106 ASN A CA 1
ATOM 811 C C . ASN A 1 106 ? 1.336 9.908 -7.642 1.00 91.62 106 ASN A C 1
ATOM 813 O O . ASN A 1 106 ? 1.538 9.365 -8.732 1.00 91.62 106 ASN A O 1
ATOM 817 N N . LEU A 1 107 ? 1.032 9.204 -6.550 1.00 94.19 107 LEU A N 1
ATOM 818 C CA . LEU A 1 107 ? 0.893 7.745 -6.496 1.00 94.19 107 LEU A CA 1
ATOM 819 C C . LEU A 1 107 ? -0.570 7.286 -6.499 1.00 94.19 107 LEU A C 1
ATOM 821 O O . LEU A 1 107 ? -0.842 6.133 -6.822 1.00 94.19 107 LEU A O 1
ATOM 825 N N . TRP A 1 108 ? -1.513 8.170 -6.153 1.00 94.56 108 TRP A N 1
ATOM 826 C CA . TRP A 1 108 ? -2.930 7.821 -5.998 1.00 94.56 108 TRP A CA 1
ATOM 827 C C . TRP A 1 108 ? -3.561 7.221 -7.262 1.00 94.56 108 TRP A C 1
ATOM 829 O O . TRP A 1 108 ? -4.275 6.226 -7.167 1.00 94.56 108 TRP A O 1
ATOM 839 N N . GLU A 1 109 ? -3.237 7.757 -8.440 1.00 92.06 109 GLU A N 1
ATOM 840 C CA . GLU A 1 109 ? -3.744 7.246 -9.724 1.00 92.06 109 GLU A CA 1
ATOM 841 C C . GLU A 1 109 ? -3.382 5.771 -9.948 1.00 92.06 109 GLU A C 1
ATOM 843 O O . GLU A 1 109 ? -4.180 4.979 -10.444 1.00 92.06 109 GLU A O 1
ATOM 848 N N . VAL A 1 110 ? -2.197 5.359 -9.491 1.00 92.50 110 VAL A N 1
ATOM 849 C CA . VAL A 1 110 ? -1.736 3.970 -9.607 1.00 92.50 110 VAL A CA 1
ATOM 850 C C . VAL A 1 110 ? -2.431 3.049 -8.599 1.00 92.50 110 VAL A C 1
ATOM 852 O O . VAL A 1 110 ? -2.511 1.845 -8.820 1.00 92.50 110 VAL A O 1
ATOM 855 N N . VAL A 1 111 ? -2.957 3.595 -7.499 1.00 93.75 111 VAL A N 1
ATOM 856 C CA . VAL A 1 111 ? -3.717 2.829 -6.498 1.00 93.75 111 VAL A CA 1
ATOM 857 C C . VAL A 1 111 ? -5.141 2.547 -6.962 1.00 93.75 111 VAL A C 1
ATOM 859 O O . VAL A 1 111 ? -5.689 1.506 -6.620 1.00 93.75 111 VAL A O 1
ATOM 862 N N . ILE A 1 112 ? -5.748 3.435 -7.747 1.00 91.81 112 ILE A N 1
ATOM 863 C CA . ILE A 1 112 ? -7.109 3.228 -8.271 1.00 91.81 112 ILE A CA 1
ATOM 864 C C . ILE A 1 112 ? -7.129 2.486 -9.615 1.00 91.81 112 ILE A C 1
ATOM 866 O O . ILE A 1 112 ? -8.139 1.864 -9.962 1.00 91.81 112 ILE A O 1
ATOM 870 N N . SER A 1 113 ? -6.016 2.509 -10.350 1.00 88.62 113 SER A N 1
ATOM 871 C CA . SER A 1 113 ? -5.858 1.786 -11.612 1.00 88.62 113 SER A CA 1
ATOM 872 C C . SER A 1 113 ? -5.618 0.290 -11.382 1.00 88.62 113 SER A C 1
ATOM 874 O O . SER A 1 113 ? -4.721 -0.111 -10.642 1.00 88.62 113 SER A O 1
ATOM 876 N N . ASP A 1 114 ? -6.427 -0.556 -12.021 1.00 76.75 114 ASP A N 1
ATOM 877 C CA . ASP A 1 114 ? -6.187 -2.004 -12.147 1.00 76.75 114 ASP A CA 1
ATOM 878 C C . ASP A 1 114 ? -5.294 -2.346 -13.337 1.00 76.75 114 ASP A C 1
ATOM 880 O O . ASP A 1 114 ? -4.760 -3.451 -13.406 1.00 76.75 114 ASP A O 1
ATOM 884 N N . VAL A 1 115 ? -5.099 -1.407 -14.257 1.00 77.00 115 VAL A N 1
ATOM 885 C CA . VAL A 1 115 ? -4.425 -1.669 -15.521 1.00 77.00 115 VAL A CA 1
ATOM 886 C C . VAL A 1 115 ? -2.928 -1.830 -15.268 1.00 77.00 115 VAL A C 1
ATOM 888 O O . VAL A 1 115 ? -2.262 -0.958 -14.693 1.00 77.00 115 VAL A O 1
ATOM 891 N N . GLU A 1 116 ? -2.390 -2.990 -15.635 1.00 76.62 116 GLU A N 1
ATOM 892 C CA . GLU A 1 116 ? -0.946 -3.151 -15.785 1.00 76.62 116 GLU A CA 1
ATOM 893 C C . GLU A 1 116 ? -0.467 -2.313 -16.976 1.00 76.62 116 GLU A C 1
ATOM 895 O O . GLU A 1 116 ? -1.165 -2.260 -17.993 1.00 76.62 116 GLU A O 1
ATOM 900 N N . PRO A 1 117 ? 0.705 -1.658 -16.881 1.00 74.81 117 PRO A N 1
ATOM 901 C CA . PRO A 1 117 ? 1.273 -0.954 -18.020 1.00 74.81 117 PRO A CA 1
ATOM 902 C C . PRO A 1 117 ? 1.403 -1.919 -19.199 1.00 74.81 117 PRO A C 1
ATOM 904 O O . PRO A 1 117 ? 1.980 -2.999 -19.065 1.00 74.81 117 PRO A O 1
ATOM 907 N N . ALA A 1 118 ? 0.848 -1.542 -20.350 1.00 79.88 118 ALA A N 1
ATOM 908 C CA . ALA A 1 118 ? 0.970 -2.361 -21.545 1.00 79.88 118 ALA A CA 1
ATOM 909 C C . ALA A 1 118 ? 2.458 -2.535 -21.902 1.00 79.88 118 ALA A C 1
ATOM 911 O O . ALA A 1 118 ? 3.224 -1.569 -21.788 1.00 79.88 118 ALA A O 1
ATOM 912 N N . PRO A 1 119 ? 2.873 -3.723 -22.379 1.00 85.06 119 PRO A N 1
ATOM 913 C CA . PRO A 1 119 ? 4.234 -3.927 -22.842 1.00 85.06 119 PRO A CA 1
ATOM 914 C C . PRO A 1 119 ? 4.628 -2.877 -23.880 1.00 85.06 119 PRO A C 1
ATOM 916 O O . PRO A 1 119 ? 3.834 -2.494 -24.747 1.00 85.06 119 PRO A O 1
ATOM 919 N N . LEU A 1 120 ? 5.878 -2.423 -23.813 1.00 88.19 120 LEU A N 1
ATOM 920 C CA . LEU A 1 120 ? 6.418 -1.516 -24.818 1.00 88.19 120 LEU A CA 1
ATOM 921 C C . LEU A 1 120 ? 6.335 -2.161 -26.212 1.00 88.19 120 LEU A C 1
ATOM 923 O O . LEU A 1 120 ? 6.665 -3.332 -26.399 1.00 88.19 120 LEU A O 1
ATOM 927 N N . ARG A 1 121 ? 5.921 -1.372 -27.208 1.00 86.31 121 ARG A N 1
ATOM 928 C CA . ARG A 1 121 ? 5.955 -1.766 -28.627 1.00 86.31 121 ARG A CA 1
ATOM 929 C C . ARG A 1 121 ? 7.387 -2.064 -29.090 1.00 86.31 121 ARG A C 1
ATOM 931 O O . ARG A 1 121 ? 8.334 -1.570 -28.492 1.00 86.31 121 ARG A O 1
ATOM 938 N N . ALA A 1 122 ? 7.537 -2.771 -30.213 1.00 88.38 122 ALA A N 1
ATOM 939 C CA . ALA A 1 122 ? 8.841 -3.207 -30.737 1.00 88.38 122 ALA A CA 1
ATOM 940 C C . ALA A 1 122 ? 9.858 -2.072 -30.999 1.00 88.38 122 ALA A C 1
ATOM 942 O O . ALA A 1 122 ? 11.059 -2.305 -30.926 1.00 88.38 122 ALA A O 1
ATOM 943 N N . ASN A 1 123 ? 9.395 -0.847 -31.280 1.00 89.44 123 ASN A N 1
ATOM 944 C CA . ASN A 1 123 ? 10.250 0.334 -31.446 1.00 89.44 123 ASN A CA 1
ATOM 945 C C . ASN A 1 123 ? 9.706 1.515 -30.615 1.00 89.44 123 ASN A C 1
ATOM 947 O O . ASN A 1 123 ? 8.977 2.369 -31.139 1.00 89.44 123 ASN A O 1
ATOM 951 N N . PRO A 1 124 ? 9.944 1.524 -29.293 1.00 88.81 124 PRO A N 1
ATOM 952 C CA . PRO A 1 124 ? 9.453 2.571 -28.416 1.00 88.81 124 PRO A CA 1
ATOM 953 C C . PRO A 1 124 ? 10.358 3.805 -28.498 1.00 88.81 124 PRO A C 1
ATOM 955 O O . PRO A 1 124 ? 11.576 3.704 -28.625 1.00 88.81 124 PRO A O 1
ATOM 958 N N . THR A 1 125 ? 9.773 4.997 -28.390 1.00 92.94 125 THR A N 1
ATOM 959 C CA . THR A 1 125 ? 10.576 6.219 -28.248 1.00 92.94 125 THR A CA 1
ATOM 960 C C . THR A 1 125 ? 11.197 6.277 -26.852 1.00 92.94 125 THR A C 1
ATOM 962 O O . THR A 1 125 ? 10.669 5.702 -25.900 1.00 92.94 125 THR A O 1
ATOM 965 N N . VAL A 1 126 ? 12.281 7.039 -26.687 1.00 92.00 126 VAL A N 1
ATOM 966 C CA . VAL A 1 126 ? 12.909 7.258 -25.368 1.00 92.00 126 VAL A CA 1
ATOM 967 C C . VAL A 1 126 ? 11.895 7.772 -24.337 1.00 92.00 126 VAL A C 1
ATOM 969 O O . VAL A 1 126 ? 11.926 7.353 -23.182 1.00 92.00 126 VAL A O 1
ATOM 972 N N . ALA A 1 127 ? 10.961 8.631 -24.755 1.00 91.56 127 ALA A N 1
ATOM 973 C CA . ALA A 1 127 ? 9.888 9.124 -23.894 1.00 91.56 127 ALA A CA 1
ATOM 974 C C . ALA A 1 127 ? 8.956 7.995 -23.413 1.00 91.56 127 ALA A C 1
ATOM 976 O O . ALA A 1 127 ? 8.626 7.948 -22.233 1.00 91.56 127 ALA A O 1
ATOM 977 N N . GLN A 1 128 ? 8.596 7.051 -24.291 1.00 89.31 128 GLN A N 1
ATOM 978 C CA . GLN A 1 128 ? 7.757 5.897 -23.941 1.00 89.31 128 GLN A CA 1
ATOM 979 C C . GLN A 1 128 ? 8.469 4.939 -22.982 1.00 89.31 128 GLN A C 1
ATOM 981 O O . GLN A 1 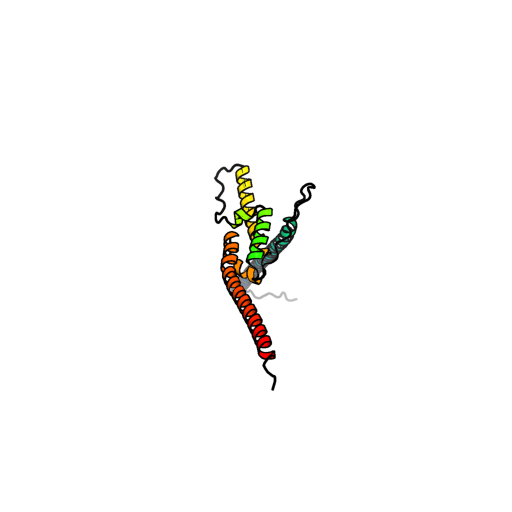128 ? 7.858 4.459 -22.031 1.00 89.31 128 GLN A O 1
ATOM 986 N N . ILE A 1 129 ? 9.768 4.698 -23.192 1.00 90.12 129 ILE A N 1
ATOM 987 C CA . ILE A 1 129 ? 10.580 3.873 -22.285 1.00 90.12 129 ILE A CA 1
ATOM 988 C C . ILE A 1 129 ? 10.610 4.497 -20.885 1.00 90.12 129 ILE A C 1
ATOM 990 O O . ILE A 1 129 ? 10.370 3.803 -19.897 1.00 90.12 129 ILE A O 1
ATOM 994 N N . ARG A 1 130 ? 10.875 5.809 -20.799 1.00 90.81 130 ARG A N 1
ATOM 995 C CA . ARG A 1 130 ? 10.906 6.549 -19.527 1.00 90.81 130 ARG A CA 1
ATOM 996 C C . ARG A 1 130 ? 9.554 6.506 -18.824 1.00 90.81 130 ARG A C 1
ATOM 998 O O . ARG A 1 130 ? 9.502 6.131 -17.661 1.00 90.81 130 ARG A O 1
ATOM 1005 N N . GLN A 1 131 ? 8.470 6.794 -19.542 1.00 89.06 131 GLN A N 1
ATOM 1006 C CA . GLN A 1 131 ? 7.122 6.753 -18.979 1.00 89.06 131 GLN A CA 1
ATOM 1007 C C . GLN A 1 131 ? 6.775 5.368 -18.416 1.00 89.06 131 GLN A C 1
ATOM 1009 O O . GLN A 1 131 ? 6.319 5.266 -17.281 1.00 89.06 131 GLN A O 1
ATOM 1014 N N . HIS A 1 132 ? 7.034 4.298 -19.170 1.00 89.19 132 HIS A N 1
ATOM 1015 C CA . HIS A 1 132 ? 6.763 2.934 -18.716 1.00 89.19 132 HIS A CA 1
ATOM 1016 C C . HIS A 1 132 ? 7.592 2.565 -17.469 1.00 89.19 132 HIS A C 1
ATOM 1018 O O . HIS A 1 132 ? 7.088 1.941 -16.532 1.00 89.19 132 HIS A O 1
ATOM 1024 N N . ALA A 1 133 ? 8.864 2.975 -17.418 1.00 89.88 133 ALA A N 1
ATOM 1025 C CA . ALA A 1 133 ? 9.710 2.784 -16.239 1.00 89.88 133 ALA A CA 1
ATOM 1026 C C . ALA A 1 133 ? 9.204 3.579 -15.020 1.00 89.88 133 ALA A C 1
ATOM 1028 O O . ALA A 1 133 ? 9.177 3.051 -13.901 1.00 89.88 133 ALA A O 1
ATOM 1029 N N . ASP A 1 134 ? 8.757 4.816 -15.233 1.00 90.31 134 ASP A N 1
ATOM 1030 C CA . ASP A 1 134 ? 8.203 5.683 -14.194 1.00 90.31 134 ASP A CA 1
ATOM 1031 C C . ASP A 1 134 ? 6.894 5.118 -13.632 1.00 90.31 134 ASP A C 1
ATOM 1033 O O . ASP A 1 134 ? 6.722 5.061 -12.414 1.00 90.31 134 ASP A O 1
ATOM 1037 N N . GLU A 1 135 ? 5.983 4.646 -14.487 1.00 89.81 135 GLU A N 1
ATOM 1038 C CA . GLU A 1 135 ? 4.719 4.016 -14.083 1.00 89.81 135 GLU A CA 1
ATOM 1039 C C . GLU A 1 135 ? 4.958 2.756 -13.243 1.00 89.81 135 GLU A C 1
ATOM 1041 O O . GLU A 1 135 ? 4.376 2.604 -12.162 1.00 89.81 135 GLU A O 1
ATOM 1046 N N . ARG A 1 136 ? 5.883 1.889 -13.676 1.00 89.19 136 ARG A N 1
ATOM 1047 C CA . ARG A 1 136 ? 6.279 0.697 -12.913 1.00 89.19 136 ARG A CA 1
ATOM 1048 C C . ARG A 1 136 ? 6.872 1.073 -11.553 1.00 89.19 136 ARG A C 1
ATOM 1050 O O . ARG A 1 136 ? 6.525 0.480 -10.533 1.00 89.19 136 ARG A O 1
ATOM 1057 N N . THR A 1 137 ? 7.719 2.099 -11.517 1.00 91.00 137 THR A N 1
ATOM 1058 C CA . THR A 1 137 ? 8.323 2.603 -10.276 1.00 91.00 137 THR A CA 1
ATOM 1059 C C . THR A 1 137 ? 7.270 3.173 -9.327 1.00 91.00 137 THR A C 1
ATOM 1061 O O . THR A 1 137 ? 7.287 2.863 -8.135 1.00 91.00 137 THR A O 1
ATOM 1064 N N . LYS A 1 138 ? 6.315 3.962 -9.833 1.00 91.88 138 LYS A N 1
ATOM 1065 C CA . LYS A 1 138 ? 5.197 4.491 -9.038 1.00 91.88 138 LYS A CA 1
ATOM 1066 C C . LYS A 1 138 ? 4.341 3.369 -8.453 1.00 91.88 138 LYS A C 1
ATOM 1068 O O . LYS A 1 138 ? 3.948 3.471 -7.295 1.00 91.88 138 LYS A O 1
ATOM 1073 N N . ARG A 1 139 ? 4.110 2.278 -9.193 1.00 91.88 139 ARG A N 1
ATOM 1074 C CA . ARG A 1 139 ? 3.361 1.107 -8.701 1.00 91.88 139 ARG A CA 1
ATOM 1075 C C . ARG A 1 139 ? 4.036 0.457 -7.497 1.00 91.88 139 ARG A C 1
ATOM 1077 O O . ARG A 1 139 ? 3.384 0.248 -6.476 1.00 91.88 139 ARG A O 1
ATOM 1084 N N . HIS A 1 140 ? 5.343 0.214 -7.578 1.00 91.94 140 HIS A N 1
ATOM 1085 C CA . HIS A 1 140 ? 6.104 -0.337 -6.454 1.00 91.94 140 HIS A CA 1
ATOM 1086 C C . HIS A 1 140 ? 6.145 0.622 -5.258 1.00 91.94 140 HIS A C 1
ATOM 1088 O O . HIS A 1 140 ? 5.945 0.194 -4.122 1.00 91.94 140 HIS A O 1
ATOM 1094 N N . LYS A 1 141 ? 6.337 1.927 -5.502 1.00 93.00 141 LYS A N 1
ATOM 1095 C CA . LYS A 1 141 ? 6.295 2.953 -4.448 1.00 93.00 141 LYS A CA 1
ATOM 1096 C C . LYS A 1 141 ? 4.940 2.974 -3.745 1.00 93.00 141 LYS A C 1
ATOM 1098 O O . LYS A 1 141 ? 4.897 2.927 -2.523 1.00 93.00 141 LYS A O 1
ATOM 1103 N N . ALA A 1 142 ? 3.843 2.969 -4.500 1.00 94.56 142 ALA A N 1
ATOM 1104 C CA . ALA A 1 142 ? 2.491 2.947 -3.951 1.00 94.56 142 ALA A CA 1
ATOM 1105 C C . ALA A 1 142 ? 2.239 1.704 -3.082 1.00 94.56 142 ALA A C 1
ATOM 1107 O O . ALA A 1 142 ? 1.728 1.836 -1.969 1.00 94.56 142 ALA A O 1
ATOM 1108 N N . MET A 1 143 ? 2.640 0.516 -3.555 1.00 94.94 143 MET A N 1
ATOM 1109 C CA . MET A 1 143 ? 2.529 -0.723 -2.777 1.00 94.94 143 MET A CA 1
ATOM 1110 C C . MET A 1 143 ? 3.317 -0.630 -1.466 1.00 94.94 143 MET A C 1
ATOM 1112 O O . MET A 1 143 ? 2.774 -0.907 -0.398 1.00 94.94 143 MET A O 1
ATOM 1116 N N . SER A 1 144 ? 4.570 -0.176 -1.541 1.00 94.00 144 SER A N 1
ATOM 1117 C CA . SER A 1 144 ? 5.435 0.001 -0.372 1.00 94.00 144 SER A CA 1
ATOM 1118 C C . SER A 1 144 ? 4.838 0.987 0.635 1.00 94.00 144 SER A C 1
ATOM 1120 O O . SER A 1 144 ? 4.803 0.702 1.831 1.00 94.00 144 SER A O 1
ATOM 1122 N N . CYS A 1 145 ? 4.282 2.114 0.179 1.00 93.88 145 CYS A N 1
ATOM 1123 C CA . CYS A 1 145 ? 3.603 3.055 1.068 1.00 93.88 145 CYS A CA 1
ATOM 1124 C C . CYS A 1 145 ? 2.417 2.394 1.790 1.00 93.88 145 CYS A C 1
ATOM 1126 O O . CYS A 1 145 ? 2.279 2.569 2.997 1.00 93.88 145 CYS A O 1
ATOM 1128 N N . ILE A 1 146 ? 1.579 1.617 1.089 1.00 94.81 146 ILE A N 1
ATOM 1129 C CA . ILE A 1 146 ? 0.443 0.905 1.707 1.00 94.81 146 ILE A CA 1
ATOM 1130 C C . ILE A 1 146 ? 0.933 -0.094 2.757 1.00 94.81 146 ILE A C 1
ATOM 1132 O O . ILE A 1 146 ? 0.425 -0.091 3.875 1.00 94.81 146 ILE A O 1
ATOM 1136 N N . GLN A 1 147 ? 1.933 -0.909 2.425 1.00 94.69 147 GLN A N 1
ATOM 1137 C CA . GLN A 1 147 ? 2.456 -1.951 3.311 1.00 94.69 147 GLN A CA 1
ATOM 1138 C C . GLN A 1 147 ? 3.157 -1.387 4.555 1.00 94.69 147 GLN A C 1
ATOM 1140 O O . GLN A 1 147 ? 2.978 -1.924 5.643 1.00 94.69 147 GLN A O 1
ATOM 1145 N N . ASN A 1 148 ? 3.896 -0.283 4.426 1.00 92.88 148 ASN A N 1
ATOM 1146 C CA . ASN A 1 148 ? 4.575 0.358 5.558 1.00 92.88 148 ASN A CA 1
ATOM 1147 C C . ASN A 1 148 ? 3.621 1.134 6.480 1.00 92.88 148 ASN A C 1
ATOM 1149 O O . ASN A 1 148 ? 3.947 1.389 7.637 1.00 92.88 148 ASN A O 1
ATOM 1153 N N . CYS A 1 149 ? 2.438 1.513 5.989 1.00 94.62 149 CYS A N 1
ATOM 1154 C CA . CYS A 1 149 ? 1.448 2.256 6.770 1.00 94.62 149 CYS A CA 1
ATOM 1155 C C . CYS A 1 149 ? 0.407 1.351 7.441 1.00 94.62 149 CYS A C 1
ATOM 1157 O O . CYS A 1 149 ? -0.637 1.849 7.862 1.00 94.62 149 CYS A O 1
ATOM 1159 N N . VAL A 1 150 ? 0.655 0.044 7.548 1.00 94.62 150 VAL A N 1
ATOM 1160 C CA . VAL A 1 150 ? -0.208 -0.909 8.258 1.00 94.62 150 VAL A CA 1
ATOM 1161 C C . VAL A 1 150 ? 0.594 -1.687 9.303 1.00 94.62 150 VAL A C 1
ATOM 1163 O O . VAL A 1 150 ? 1.798 -1.877 9.166 1.00 94.62 150 VAL A O 1
ATOM 1166 N N . SER A 1 151 ? -0.059 -2.136 10.373 1.00 95.25 151 SER A N 1
ATOM 1167 C CA . SER A 1 151 ? 0.579 -2.990 11.380 1.00 95.25 151 SER A CA 1
ATOM 1168 C C . SER A 1 151 ? 0.925 -4.365 10.801 1.00 95.25 151 SER A C 1
ATOM 1170 O O . SER A 1 151 ? 0.284 -4.817 9.854 1.00 95.25 151 SER A O 1
ATOM 1172 N N . ASN A 1 152 ? 1.866 -5.092 11.414 1.00 94.44 152 ASN A N 1
ATOM 1173 C CA . ASN A 1 152 ? 2.241 -6.445 10.970 1.00 94.44 152 ASN A CA 1
ATOM 1174 C C . ASN A 1 152 ? 1.035 -7.393 10.867 1.00 94.44 152 ASN A C 1
ATOM 1176 O O . ASN A 1 152 ? 0.932 -8.177 9.927 1.00 94.44 152 ASN A O 1
ATOM 1180 N N . VAL A 1 153 ? 0.079 -7.289 11.798 1.00 94.12 153 VAL A N 1
ATOM 1181 C CA . VAL A 1 153 ? -1.150 -8.097 11.773 1.00 94.12 153 VAL A CA 1
ATOM 1182 C C . VAL A 1 153 ? -1.954 -7.820 10.504 1.00 94.12 153 VAL A C 1
ATOM 1184 O O . VAL A 1 153 ? -2.437 -8.747 9.862 1.00 94.12 153 VAL A O 1
ATOM 1187 N N . ILE A 1 154 ? -2.068 -6.559 10.101 1.00 94.31 154 ILE A N 1
ATOM 1188 C CA . ILE A 1 154 ? -2.803 -6.167 8.896 1.00 94.31 154 ILE A CA 1
ATOM 1189 C C . ILE A 1 154 ? -1.991 -6.456 7.637 1.00 94.31 154 ILE A C 1
ATOM 1191 O O . ILE A 1 154 ? -2.553 -6.916 6.645 1.00 94.31 154 ILE A O 1
ATOM 1195 N N . PHE A 1 155 ? -0.671 -6.284 7.689 1.00 95.81 155 PHE A N 1
ATOM 1196 C CA . PHE A 1 155 ? 0.235 -6.670 6.617 1.00 95.81 155 PHE A CA 1
ATOM 1197 C C . PHE A 1 155 ? 0.028 -8.137 6.219 1.00 95.81 155 PHE A C 1
ATOM 1199 O O . PHE A 1 155 ? -0.155 -8.417 5.038 1.00 95.81 155 PHE A O 1
ATOM 1206 N N . THR A 1 156 ? -0.079 -9.065 7.182 1.00 95.56 156 THR A N 1
ATOM 1207 C CA . THR A 1 156 ? -0.356 -10.484 6.865 1.00 95.56 156 THR A CA 1
ATOM 1208 C C . THR A 1 156 ? -1.676 -10.699 6.118 1.00 95.56 156 THR A C 1
ATOM 1210 O O . THR A 1 156 ? -1.805 -11.653 5.354 1.00 95.56 156 THR A O 1
ATOM 1213 N N . ARG A 1 157 ? -2.662 -9.803 6.271 1.00 94.75 157 ARG A N 1
ATOM 1214 C CA . ARG A 1 157 ? -3.919 -9.866 5.510 1.00 94.75 157 ARG A CA 1
ATOM 1215 C C . ARG A 1 157 ? -3.714 -9.460 4.057 1.00 94.75 157 ARG A C 1
ATOM 1217 O O . ARG A 1 157 ? -4.332 -10.053 3.176 1.00 94.75 157 ARG A O 1
ATOM 1224 N N . ILE A 1 158 ? -2.841 -8.496 3.783 1.00 95.62 158 ILE A N 1
ATOM 1225 C CA . ILE A 1 158 ? -2.616 -7.962 2.433 1.00 95.62 158 ILE A CA 1
ATOM 1226 C C . ILE A 1 158 ? -1.364 -8.507 1.734 1.00 95.62 158 ILE A C 1
ATOM 1228 O O . ILE A 1 158 ? -1.177 -8.205 0.563 1.00 95.62 158 ILE A O 1
ATOM 1232 N N . MET A 1 159 ? -0.536 -9.326 2.391 1.00 94.12 159 MET A N 1
ATOM 1233 C CA . MET A 1 159 ? 0.765 -9.770 1.859 1.00 94.12 159 MET A CA 1
ATOM 1234 C C . MET A 1 159 ? 0.693 -10.547 0.536 1.00 94.12 159 MET A C 1
ATOM 1236 O O . MET A 1 159 ? 1.648 -10.534 -0.228 1.00 94.12 159 MET A O 1
ATOM 1240 N N . ALA A 1 160 ? -0.437 -11.204 0.257 1.00 94.38 160 ALA A N 1
ATOM 1241 C CA . ALA A 1 160 ? -0.681 -11.914 -1.000 1.00 94.38 160 ALA A CA 1
ATOM 1242 C C . ALA A 1 160 ? -1.259 -11.013 -2.110 1.00 94.38 160 ALA A C 1
ATOM 1244 O O . ALA A 1 160 ? -1.612 -11.506 -3.176 1.00 94.38 160 ALA A O 1
ATOM 1245 N N . CYS A 1 161 ? -1.439 -9.713 -1.853 1.00 94.56 161 CYS A N 1
ATOM 1246 C CA . CYS A 1 161 ? -1.909 -8.780 -2.870 1.00 94.56 161 CYS A CA 1
ATOM 1247 C C . CYS A 1 161 ? -0.743 -8.386 -3.777 1.00 94.56 161 CYS A C 1
ATOM 1249 O O . CYS A 1 161 ? 0.293 -7.937 -3.294 1.00 94.56 161 CYS A O 1
ATOM 1251 N N . GLU A 1 162 ? -0.937 -8.496 -5.085 1.00 91.81 162 GLU A N 1
ATOM 1252 C CA . GLU A 1 162 ? 0.099 -8.206 -6.084 1.00 91.81 162 GLU A CA 1
ATOM 1253 C C . GLU A 1 162 ? 0.059 -6.746 -6.539 1.00 91.81 162 GLU A C 1
ATOM 1255 O O . GLU A 1 162 ? 1.069 -6.175 -6.951 1.00 91.81 162 GLU A O 1
ATOM 1260 N N . THR A 1 163 ? -1.110 -6.106 -6.435 1.00 93.12 163 THR A N 1
ATOM 1261 C CA . THR A 1 163 ? -1.307 -4.722 -6.878 1.00 93.12 163 THR A CA 1
ATOM 1262 C C . THR A 1 163 ? -1.670 -3.791 -5.719 1.00 93.12 163 THR A C 1
ATOM 1264 O O . THR A 1 163 ? -2.372 -4.207 -4.788 1.00 93.12 163 THR A O 1
ATOM 1267 N N . PRO A 1 164 ? -1.257 -2.507 -5.776 1.00 94.69 164 PRO A N 1
ATOM 1268 C CA . PRO A 1 164 ? -1.664 -1.510 -4.786 1.00 94.69 164 PRO A CA 1
ATOM 1269 C C . PRO A 1 164 ? -3.189 -1.407 -4.650 1.00 94.69 164 PRO A C 1
ATOM 1271 O O . PRO A 1 164 ? -3.699 -1.293 -3.538 1.00 94.69 164 PRO A O 1
ATOM 1274 N N . LYS A 1 165 ? -3.916 -1.514 -5.772 1.00 95.38 165 LYS A N 1
ATOM 1275 C CA . LYS A 1 165 ? -5.383 -1.515 -5.810 1.00 95.38 165 LYS A CA 1
ATOM 1276 C C . LYS A 1 165 ? -5.980 -2.671 -5.022 1.00 95.38 165 LYS A C 1
ATOM 1278 O O . LYS A 1 165 ? -6.826 -2.457 -4.161 1.00 95.38 165 LYS A O 1
ATOM 1283 N N . GLN A 1 166 ? -5.501 -3.890 -5.264 1.00 95.44 166 GLN A N 1
ATOM 1284 C CA . GLN A 1 166 ? -5.978 -5.075 -4.557 1.00 95.44 166 GLN A CA 1
ATOM 1285 C C . GLN A 1 166 ? -5.742 -4.959 -3.046 1.00 95.44 166 GLN A C 1
ATOM 1287 O O . GLN A 1 166 ? -6.646 -5.258 -2.265 1.00 95.44 166 GLN A O 1
ATOM 1292 N N . ALA A 1 167 ? -4.563 -4.484 -2.631 1.00 96.06 167 ALA A N 1
ATOM 1293 C CA . ALA A 1 167 ? -4.265 -4.242 -1.222 1.00 96.06 167 ALA A CA 1
ATOM 1294 C C . ALA A 1 167 ? -5.209 -3.186 -0.622 1.00 96.06 167 ALA A C 1
ATOM 1296 O O . ALA A 1 167 ? -5.809 -3.413 0.430 1.00 96.06 167 ALA A O 1
ATOM 1297 N N . TRP A 1 168 ? -5.393 -2.058 -1.314 1.00 96.06 168 TRP A N 1
ATOM 1298 C CA . TRP A 1 168 ? -6.276 -0.971 -0.892 1.00 96.06 168 TRP A CA 1
ATOM 1299 C C . TRP A 1 168 ? -7.735 -1.421 -0.748 1.00 96.06 168 TRP A C 1
ATOM 1301 O O . TRP A 1 168 ? -8.358 -1.203 0.293 1.00 96.06 168 TRP A O 1
ATOM 1311 N N . ASP A 1 169 ? -8.277 -2.106 -1.752 1.00 95.00 169 ASP A N 1
ATOM 1312 C CA . ASP A 1 169 ? -9.659 -2.581 -1.751 1.00 95.00 169 ASP A CA 1
ATOM 1313 C C . ASP A 1 169 ? -9.891 -3.674 -0.704 1.00 95.00 169 ASP A C 1
ATOM 1315 O O . ASP A 1 169 ? -10.942 -3.694 -0.055 1.00 95.00 169 ASP A O 1
ATOM 1319 N N . LYS A 1 170 ? -8.900 -4.543 -0.467 1.00 94.62 170 LYS A N 1
ATOM 1320 C CA . LYS A 1 170 ? -8.963 -5.547 0.599 1.00 94.62 170 LYS A CA 1
ATOM 1321 C C . LYS A 1 170 ? -9.045 -4.896 1.981 1.00 94.62 170 LYS A C 1
ATOM 1323 O O . LYS A 1 170 ? -9.923 -5.264 2.760 1.00 94.62 170 LYS A O 1
ATOM 1328 N N . LEU A 1 171 ? -8.219 -3.880 2.253 1.00 94.38 171 LEU A N 1
ATOM 1329 C CA . LEU A 1 171 ? -8.286 -3.104 3.500 1.00 94.38 171 LEU A CA 1
ATOM 1330 C C . LEU A 1 171 ? -9.658 -2.450 3.684 1.00 94.38 171 LEU A C 1
ATOM 1332 O O . LEU A 1 171 ? -10.235 -2.504 4.771 1.00 94.38 171 LEU A O 1
ATOM 1336 N N . LYS A 1 172 ? -10.215 -1.859 2.620 1.00 92.62 172 LYS A N 1
ATOM 1337 C CA . LYS A 1 172 ? -11.566 -1.285 2.662 1.00 92.62 172 LYS A CA 1
ATOM 1338 C C . LYS A 1 172 ? -12.602 -2.346 3.013 1.00 92.62 172 LYS A C 1
ATOM 1340 O O . LYS A 1 172 ? -13.386 -2.150 3.936 1.00 92.62 172 LYS A O 1
ATOM 1345 N N . LYS A 1 173 ? -12.594 -3.469 2.298 1.00 91.94 173 LYS A N 1
ATOM 1346 C CA . LYS A 1 173 ? -13.589 -4.532 2.446 1.00 91.94 173 LYS A CA 1
ATOM 1347 C C . LYS A 1 173 ? -13.563 -5.167 3.837 1.00 91.94 173 LYS A C 1
ATOM 1349 O O . LYS A 1 173 ? -14.624 -5.362 4.421 1.00 91.94 173 LYS A O 1
ATOM 1354 N N . GLU A 1 174 ? -12.381 -5.480 4.364 1.00 89.81 174 GLU A N 1
ATOM 1355 C CA . GLU A 1 174 ? -12.249 -6.173 5.652 1.00 89.81 174 GLU A CA 1
ATOM 1356 C C . GLU A 1 174 ? -12.636 -5.282 6.841 1.00 89.81 174 GLU A C 1
ATOM 1358 O O . GLU A 1 174 ? -13.346 -5.727 7.742 1.00 89.81 174 GLU A O 1
ATOM 1363 N N . PHE A 1 175 ? -12.228 -4.010 6.840 1.00 88.44 175 PHE A N 1
ATOM 1364 C CA . PHE A 1 175 ? -12.333 -3.166 8.036 1.00 88.44 175 PHE A CA 1
ATOM 1365 C C . PHE A 1 175 ? -13.535 -2.213 8.034 1.00 88.44 175 PHE A C 1
ATOM 1367 O O . PHE A 1 175 ? -13.928 -1.719 9.091 1.00 88.44 175 PHE A O 1
ATOM 1374 N N . GLN A 1 176 ? -14.177 -1.965 6.887 1.00 85.50 176 GLN A N 1
ATOM 1375 C CA . GLN A 1 176 ? -15.335 -1.065 6.825 1.00 85.50 176 GLN A CA 1
ATOM 1376 C C . GLN A 1 176 ? -16.563 -1.632 7.558 1.00 85.50 176 GLN A C 1
ATOM 1378 O O . GLN A 1 176 ? -17.342 -0.868 8.128 1.00 85.50 176 GLN A O 1
ATOM 1383 N N . GLY A 1 177 ? -16.737 -2.958 7.570 1.00 78.31 177 GLY A N 1
ATOM 1384 C CA . GLY A 1 177 ? -17.800 -3.622 8.333 1.00 78.31 177 GLY A CA 1
ATOM 1385 C C . GLY A 1 177 ? -17.527 -3.629 9.839 1.00 78.31 177 GLY A C 1
ATOM 1386 O O . GLY A 1 177 ? -18.403 -3.274 10.626 1.00 78.31 177 GLY A O 1
ATOM 1387 N N . ALA A 1 178 ? -16.295 -3.968 10.229 1.00 76.19 178 ALA A N 1
ATOM 1388 C CA . ALA A 1 178 ? -15.878 -4.021 11.629 1.00 76.19 178 ALA A CA 1
ATOM 1389 C C . ALA A 1 178 ? -16.004 -2.656 12.329 1.00 76.19 178 ALA A C 1
ATOM 1391 O O . ALA A 1 178 ? -16.539 -2.574 13.435 1.00 76.19 178 ALA A O 1
ATOM 1392 N N . GLU A 1 179 ? -15.591 -1.577 11.656 1.00 79.06 179 GLU A N 1
ATOM 1393 C CA . GLU A 1 179 ? -15.690 -0.214 12.185 1.00 79.06 179 GLU A CA 1
ATOM 1394 C C . GLU A 1 179 ? -17.150 0.191 12.444 1.00 79.06 179 GLU A C 1
ATOM 1396 O O . GLU A 1 179 ? -17.465 0.707 13.515 1.00 79.06 179 GLU A O 1
ATOM 1401 N N . ARG A 1 180 ? -18.071 -0.096 11.510 1.00 77.38 180 ARG A N 1
ATOM 1402 C CA . ARG A 1 180 ? -19.501 0.228 11.675 1.00 77.38 180 ARG A CA 1
ATOM 1403 C C . ARG A 1 180 ? -20.105 -0.464 12.893 1.00 77.38 180 ARG A C 1
ATOM 1405 O O . ARG A 1 180 ? -20.775 0.188 13.690 1.00 77.38 180 ARG A O 1
ATOM 1412 N N . THR A 1 181 ? -19.847 -1.760 13.058 1.00 80.06 181 THR A N 1
ATOM 1413 C CA . THR A 1 181 ? -20.356 -2.528 14.203 1.00 80.06 181 THR A CA 1
ATOM 1414 C C . THR A 1 181 ? -19.798 -1.995 15.520 1.00 80.06 181 THR A C 1
ATOM 1416 O O . THR A 1 181 ? -20.551 -1.793 16.473 1.00 80.06 181 THR A O 1
ATOM 1419 N N . ARG A 1 182 ? -18.495 -1.694 15.573 1.00 81.19 182 ARG A N 1
ATOM 1420 C CA . ARG A 1 182 ? -17.847 -1.129 16.764 1.00 81.19 182 ARG A CA 1
ATOM 1421 C C . ARG A 1 182 ? -18.419 0.246 17.121 1.00 81.19 182 ARG A C 1
ATOM 1423 O O . ARG A 1 182 ? -18.738 0.485 18.283 1.00 81.19 182 ARG A O 1
ATOM 1430 N N . GLN A 1 183 ? -18.619 1.126 16.137 1.00 82.06 183 GLN A N 1
ATOM 1431 C CA . GLN A 1 183 ? -19.239 2.438 16.354 1.00 82.06 183 GLN A CA 1
ATOM 1432 C C . GLN A 1 183 ? -20.673 2.319 16.882 1.00 82.06 183 GLN A C 1
ATOM 1434 O O . GLN A 1 183 ? -21.047 3.025 17.817 1.00 82.06 183 GLN A O 1
ATOM 1439 N N . GLN A 1 184 ? -21.468 1.394 16.342 1.00 86.50 184 GLN A N 1
ATOM 1440 C CA . GLN A 1 184 ? -22.827 1.140 16.826 1.00 86.50 184 GLN A CA 1
ATOM 1441 C C . GLN A 1 184 ? -22.846 0.625 18.269 1.00 86.50 184 GLN A C 1
ATOM 1443 O O . GLN A 1 184 ? -23.658 1.088 19.070 1.00 86.50 184 GLN A O 1
ATOM 1448 N N . GLN A 1 185 ? -21.944 -0.294 18.622 1.00 86.12 185 GLN A N 1
ATOM 1449 C CA . GLN A 1 185 ? -21.807 -0.781 19.996 1.00 86.12 185 GLN A CA 1
ATOM 1450 C C . GLN A 1 185 ? -21.410 0.343 20.955 1.00 86.12 185 GLN A C 1
ATOM 1452 O O . GLN A 1 185 ? -21.980 0.454 22.037 1.00 86.12 185 GLN A O 1
ATOM 1457 N N . LEU A 1 186 ? -20.494 1.219 20.542 1.00 88.62 186 LEU A N 1
ATOM 1458 C CA . LEU A 1 186 ? -20.048 2.351 21.349 1.00 88.62 186 LEU A CA 1
ATOM 1459 C C . LEU A 1 186 ? -21.175 3.372 21.582 1.00 88.62 186 LEU A C 1
ATOM 1461 O O . LEU A 1 186 ? -21.360 3.848 22.700 1.00 88.62 186 LEU A O 1
ATOM 1465 N N . LEU A 1 187 ? -21.981 3.656 20.554 1.00 91.06 187 LEU A N 1
ATOM 1466 C CA . LEU A 1 187 ? -23.178 4.497 20.676 1.00 91.06 187 LEU A CA 1
ATOM 1467 C C . LEU A 1 187 ? -24.267 3.850 21.537 1.00 91.06 187 LEU A C 1
ATOM 1469 O O . LEU A 1 187 ? -24.991 4.551 22.241 1.00 91.06 187 LEU A O 1
ATOM 1473 N N . LYS A 1 188 ? -24.412 2.522 21.481 1.00 94.00 188 LYS A N 1
ATOM 1474 C CA . LYS A 1 188 ? -25.320 1.791 22.368 1.00 94.00 188 LYS A CA 1
ATOM 1475 C C . LYS A 1 188 ? -24.870 1.927 23.824 1.00 94.00 188 LYS A C 1
ATOM 1477 O O . LYS A 1 188 ? -25.656 2.389 24.636 1.00 94.00 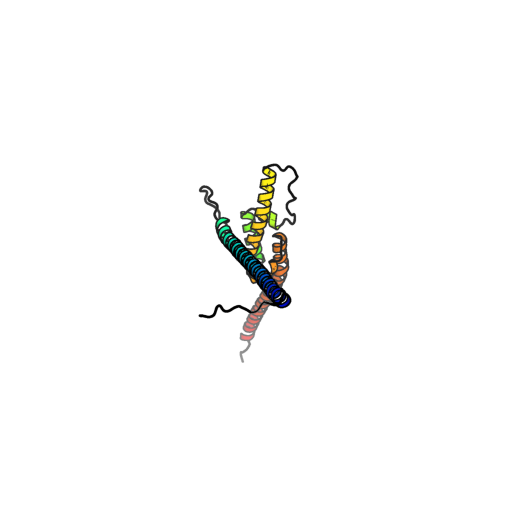188 LYS A O 1
ATOM 1482 N N . LEU A 1 189 ? -23.607 1.624 24.121 1.00 93.25 189 LEU A N 1
ATOM 1483 C CA . LEU A 1 189 ? -23.044 1.732 25.471 1.00 93.25 189 LEU A CA 1
ATOM 1484 C C . LEU A 1 189 ? -23.156 3.151 26.036 1.00 93.25 189 LEU A C 1
ATOM 1486 O O . LEU A 1 189 ? -23.506 3.312 27.199 1.00 93.25 189 LEU A O 1
ATOM 1490 N N . ARG A 1 190 ? -22.912 4.182 25.215 1.00 93.75 190 ARG A N 1
ATOM 1491 C CA . ARG A 1 190 ? -23.102 5.579 25.628 1.00 93.75 190 ARG A CA 1
ATOM 1492 C C . ARG A 1 190 ? -24.548 5.859 26.044 1.00 93.75 190 ARG A C 1
ATOM 1494 O O . ARG A 1 190 ? -24.762 6.413 27.114 1.00 93.75 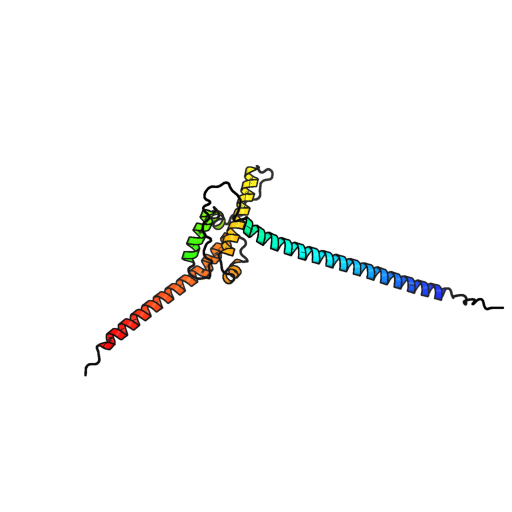190 ARG A O 1
ATOM 1501 N N . ARG A 1 191 ? -25.523 5.450 25.224 1.00 93.69 191 ARG A N 1
ATOM 1502 C CA . ARG A 1 191 ? -26.951 5.614 25.545 1.00 93.69 191 ARG A CA 1
ATOM 1503 C C . ARG A 1 191 ? -27.351 4.825 26.786 1.00 93.69 191 ARG A C 1
ATOM 1505 O O . ARG A 1 191 ? -28.095 5.337 27.609 1.00 93.69 191 ARG A O 1
ATOM 1512 N N . ASP A 1 192 ? -26.852 3.601 26.935 1.00 92.31 192 ASP A N 1
ATOM 1513 C CA . ASP A 1 192 ? -27.130 2.771 28.108 1.00 92.31 192 ASP A CA 1
ATOM 1514 C C . ASP A 1 192 ? -26.566 3.425 29.384 1.00 92.31 192 ASP A C 1
ATOM 1516 O O . ASP A 1 192 ? -27.245 3.450 30.407 1.00 92.31 192 ASP A O 1
ATOM 1520 N N . PHE A 1 193 ? -25.377 4.033 29.312 1.00 93.38 193 PHE A N 1
ATOM 1521 C CA . PHE A 1 193 ? -24.782 4.792 30.415 1.00 93.38 193 PHE A CA 1
ATOM 1522 C C . PHE A 1 193 ? -25.587 6.052 30.771 1.00 93.38 193 PHE A C 1
ATOM 1524 O O . PHE A 1 193 ? -25.879 6.284 31.942 1.00 93.38 193 PHE A O 1
ATOM 1531 N N . GLU A 1 194 ? -25.992 6.842 29.773 1.00 91.56 194 GLU A N 1
ATOM 1532 C CA . GLU 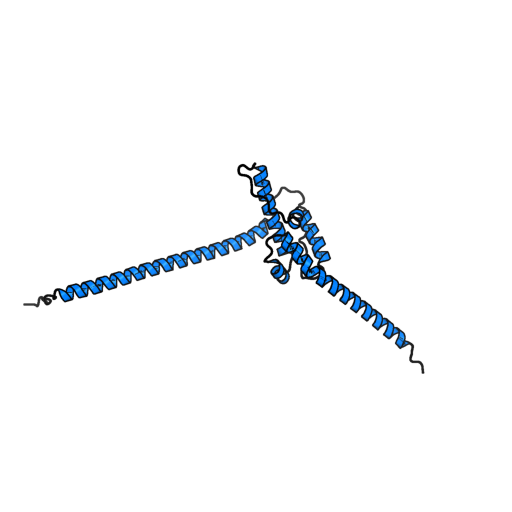A 1 194 ? -26.861 8.010 29.977 1.00 91.56 194 GLU A CA 1
ATOM 1533 C C . GLU A 1 194 ? -28.203 7.600 30.607 1.00 91.56 194 GLU A C 1
ATOM 1535 O O . GLU A 1 194 ? -28.650 8.222 31.566 1.00 91.56 194 GLU A O 1
ATOM 1540 N N . ASN A 1 195 ? -28.805 6.500 30.146 1.00 89.94 195 ASN A N 1
ATOM 1541 C CA . ASN A 1 195 ? -30.059 5.978 30.691 1.00 89.94 195 ASN A CA 1
ATOM 1542 C C . ASN A 1 195 ? -29.934 5.500 32.145 1.00 89.94 195 ASN A C 1
ATOM 1544 O O . ASN A 1 195 ? -30.881 5.652 32.915 1.00 89.94 195 ASN A O 1
ATOM 1548 N N . LEU A 1 196 ? -28.804 4.898 32.528 1.00 88.19 196 LEU A N 1
ATOM 1549 C CA . LEU A 1 196 ? -28.549 4.511 33.919 1.00 88.19 196 LEU A CA 1
ATOM 1550 C C . LEU A 1 196 ? -28.431 5.744 34.817 1.00 88.19 196 LEU A C 1
ATOM 1552 O O . LEU A 1 196 ? -29.067 5.786 35.867 1.00 88.19 196 LEU A O 1
ATOM 1556 N N . LYS A 1 197 ? -27.704 6.770 34.361 1.00 84.62 197 LYS A N 1
ATOM 1557 C CA . LYS A 1 197 ? -27.560 8.033 35.088 1.00 84.62 197 LYS A CA 1
ATOM 1558 C C . LYS A 1 197 ? -28.911 8.720 35.330 1.00 84.62 197 LYS A C 1
ATOM 1560 O O . LYS A 1 197 ? -29.182 9.143 36.447 1.00 84.62 197 LYS A O 1
ATOM 1565 N N . MET A 1 198 ? -29.784 8.770 34.320 1.00 76.69 198 MET A N 1
ATOM 1566 C CA . MET A 1 198 ? -31.127 9.356 34.466 1.00 76.69 198 MET A CA 1
ATOM 1567 C C . MET A 1 198 ? -31.979 8.594 35.496 1.00 76.69 198 MET A C 1
ATOM 1569 O O . MET A 1 198 ? -32.667 9.208 36.305 1.00 76.69 198 MET A O 1
ATOM 1573 N N . LYS A 1 199 ? -31.902 7.256 35.517 1.00 75.38 199 LYS A N 1
ATOM 1574 C CA . LYS A 1 199 ? -32.647 6.431 36.484 1.00 75.38 199 LYS A CA 1
ATOM 1575 C C . LYS A 1 199 ? -32.175 6.624 37.926 1.00 75.38 199 LYS A C 1
ATOM 1577 O O . LYS A 1 199 ? -33.005 6.633 38.831 1.00 75.38 199 LYS A O 1
ATOM 1582 N N . GLU A 1 200 ? -30.870 6.775 38.150 1.00 68.88 200 GLU A N 1
ATOM 1583 C CA . GLU A 1 200 ? -30.325 7.054 39.487 1.00 68.88 200 GLU A CA 1
ATOM 1584 C C . GLU A 1 200 ? -30.798 8.420 40.011 1.00 68.88 200 GLU A C 1
ATOM 1586 O O . GLU A 1 200 ? -31.231 8.516 41.161 1.00 68.88 200 GLU A O 1
ATOM 1591 N N . GLU A 1 201 ? -30.813 9.446 39.154 1.00 66.06 201 GLU A N 1
ATOM 1592 C CA . GLU A 1 201 ? -31.284 10.794 39.501 1.00 66.06 201 GLU A CA 1
ATOM 1593 C C . GLU A 1 201 ? -32.800 10.841 39.803 1.00 66.06 201 GLU A C 1
ATOM 1595 O O . GLU A 1 201 ? -33.222 11.572 40.699 1.00 66.06 201 GLU A O 1
ATOM 1600 N N . GLU A 1 202 ? -33.622 10.014 39.144 1.00 60.62 202 GLU A N 1
ATOM 1601 C CA . GLU A 1 202 ? -35.070 9.914 39.411 1.00 60.62 202 GLU A CA 1
ATOM 1602 C C . GLU A 1 202 ? -35.401 9.176 40.723 1.00 60.62 202 GLU A C 1
ATOM 1604 O O . GLU A 1 202 ? -36.350 9.533 41.423 1.00 60.62 202 GLU A O 1
ATOM 1609 N N . THR A 1 203 ? -34.610 8.167 41.105 1.00 58.25 203 THR A N 1
ATOM 1610 C CA . THR A 1 203 ? -34.836 7.398 42.349 1.00 58.25 203 THR A CA 1
ATOM 1611 C C . THR A 1 203 ? -34.342 8.086 43.629 1.00 58.25 203 THR A C 1
ATOM 1613 O O . THR A 1 203 ? -34.755 7.700 44.724 1.00 58.25 203 THR A O 1
ATOM 1616 N N . GLY A 1 204 ? -33.524 9.140 43.524 1.00 54.53 204 GLY A N 1
ATOM 1617 C CA . GLY A 1 204 ? -33.013 9.906 44.670 1.00 54.53 204 GLY A CA 1
ATOM 1618 C C . GLY A 1 204 ? -34.045 10.800 45.378 1.00 54.53 204 GLY A C 1
ATOM 1619 O O . GLY A 1 204 ? -33.824 11.192 46.521 1.00 54.53 204 GLY A O 1
ATOM 1620 N N . PHE A 1 205 ? -35.189 11.088 44.749 1.00 55.47 205 PHE A N 1
ATOM 1621 C CA . PHE A 1 205 ? -36.236 11.966 45.300 1.00 55.47 205 PHE A CA 1
ATOM 1622 C C . PHE A 1 205 ? -37.420 11.220 45.955 1.00 55.47 205 PHE A C 1
ATOM 1624 O O . PHE A 1 205 ? -38.415 11.844 46.318 1.00 55.47 205 PHE A O 1
ATOM 1631 N N . GLY A 1 206 ? -37.329 9.894 46.127 1.00 53.78 206 GLY A N 1
ATOM 1632 C CA . GLY A 1 206 ? -38.449 9.040 46.555 1.00 53.78 206 GLY A CA 1
ATOM 1633 C C . GLY A 1 206 ? -38.493 8.592 48.024 1.00 53.78 206 GLY A C 1
ATOM 1634 O O . GLY A 1 206 ? -39.449 7.920 48.400 1.00 53.78 206 GLY A O 1
ATOM 1635 N N . PHE A 1 207 ? -37.515 8.934 48.869 1.00 52.94 207 PHE A N 1
ATOM 1636 C CA . PHE A 1 207 ? -37.530 8.567 50.296 1.00 52.94 207 PHE A CA 1
ATOM 1637 C C . PHE A 1 207 ? -37.735 9.803 51.180 1.00 52.94 207 PHE A C 1
ATOM 1639 O O . PHE A 1 207 ? -36.794 10.390 51.706 1.00 52.94 207 PHE A O 1
ATOM 1646 N N . SER A 1 208 ? -38.991 10.207 51.351 1.00 57.53 208 SER A N 1
ATOM 1647 C CA . SER A 1 208 ? -39.427 10.970 52.522 1.00 57.53 208 SER A CA 1
ATOM 1648 C C . SER A 1 208 ? -40.608 10.235 53.140 1.00 57.53 208 SER A C 1
ATOM 1650 O O . SER A 1 208 ? -41.709 10.251 52.592 1.00 57.53 208 SER A O 1
ATOM 1652 N N . ALA A 1 209 ? -40.332 9.557 54.250 1.00 46.44 209 ALA A N 1
ATOM 1653 C CA . ALA A 1 209 ? -41.300 9.039 55.206 1.00 46.44 209 ALA A CA 1
ATOM 1654 C C . ALA A 1 209 ? -40.778 9.360 56.608 1.00 46.44 209 ALA A C 1
ATOM 1656 O O . ALA A 1 209 ? -39.553 9.192 56.813 1.00 46.44 209 ALA A O 1
#

Foldseek 3Di:
DDDPPPPPPPDPVNVVVVVVVVVVVVVVVVVVVVVVVVVVVVVVVVVVVVVVVVVVVVVVVVVVVVVQDDDDPDDPDPDPDQQAAAELEPLVNSVVRLCVNCVVVVLNVQQQDPDQPDDADPDHDPVRVVVNVVSVVSFVVLLVSLLVRYDPVLNVQQVPPPTSNSSVVSSCVPRVVVHVVVVVVVVVVVVVVVVVVVVVVVVVVPDDD

Radius of gyration: 37.44 Å; chains: 1; bounding box: 118×92×87 Å

Sequence (209 aa):
MKNVRIWPPMHPYEAVHAAAKVAMQTCHISSSIFLASQILQISIFFFLLLQASSLVAQASADCCSLLINTPTIASSSFSPAAPPVFNGEGLHIWQVKMRTYLQAFNLWEVVISDVEPAPLRANPTVAQIRQHADERTKRHKAMSCIQNCVSNVIFTRIMACETPKQAWDKLKKEFQGAERTRQQQLLKLRRDFENLKMKEEETGFGFSA

InterPro domains:
  IPR061502 Copia/RE1/RE2-like, N-terminal domain [PF14223] (98-203)

Secondary structure (DSSP, 8-state):
-----------HHHHHHHHHHHHHHHHHHHHHHHHHHHHHHHHHHHHHHHHHHHHHHHHHHHHHHHTT-----SS----PPPPPPB-SS-HHHHHHHHHHHHHHTT-HHHHH--PPPPPPPSS--HHHHHHHHHHHHHHHHHHHHHHHTB-HHHHHHHTT--SHHHHHHHHHHHHHHHHHHHHHHHHHHHHHHHHHHHHHHHHTT----